Protein AF-A0AAW1JW99-F1 (afdb_monomer)

Sequence (303 aa):
MECQNHAGYNYNSNDNYCFNMKNSCRIGTWNVRTMLDTTKLDQVLNEMDLFKLDLLGLCETRWPGQGDKLNKNGSSILFSGKGEHEDRLNGVAIIISKNARKSLLEWKPISDRILTVRIKSSVRPITIIQCYAPTEVSEEEPKDVFYQELSSTLQKVKKGDIIILMGDLNAKVGSNNEEYENIMGQHGLGQRNSNGERLIELCMEHDLIIGGTQFPHKDIHKVTWTSPDQQTQNQIDHIAISKKWRGCLNDVRNKRSADVGSDHHLLIGKIKLKLSAVKRKAQFRKRKRYNVVTLHNETNAKK

Radius of gyration: 24.82 Å; Cα contacts (8 Å, |Δi|>4): 658; chains: 1; bounding box: 46×53×106 Å

pLDDT: mean 85.81, std 18.8, range [27.95, 98.75]

Nearest PDB structures (foldseek):
  7n8k-assembly2_B  TM=7.955E-01  e=1.110E-14  Homo sapiens
  8uw3-assembly1_A  TM=7.712E-01  e=4.516E-15  Homo sapiens
  7n94-assembly2_B  TM=7.892E-01  e=4.685E-14  Homo sapiens
  2v0r-assembly2_B  TM=7.774E-01  e=1.022E-13  Homo sapiens
  2v0s-assembly1_A  TM=7.749E-01  e=2.228E-13  Homo sapiens

Mean predicted aligned error: 9.76 Å

InterPro domains:
  IPR005135 Endonuclease/exonuclease/phosphatase [PF03372] (28-264)
  IPR027124 SWR1-complex protein 5/Craniofacial development protein 1/2 [PTHR23227] (86-254)
  IPR036691 Endonuclease/exonuclease/phosphatase superfamily [G3DSA:3.60.10.10] (19-271)
  IPR036691 Endonuclease/exonuclease/phosphatase superfamily [SSF56219] (20-272)

Structure (mmCIF, N/CA/C/O backbone):
data_AF-A0AAW1JW99-F1
#
_entry.id   AF-A0AAW1JW99-F1
#
loop_
_atom_site.group_PDB
_atom_site.id
_atom_site.type_symbol
_atom_site.label_atom_id
_atom_site.label_alt_id
_atom_site.label_comp_id
_atom_site.label_asym_id
_atom_site.label_entity_id
_atom_site.label_seq_id
_atom_site.pdbx_PDB_ins_code
_atom_site.Cartn_x
_atom_site.Cartn_y
_atom_site.Cartn_z
_atom_site.occupancy
_atom_site.B_iso_or_equiv
_atom_site.auth_seq_id
_atom_site.auth_comp_id
_atom_site.auth_asym_id
_atom_site.auth_atom_id
_atom_site.pdbx_PDB_model_num
ATOM 1 N N . MET A 1 1 ? -7.963 33.123 -19.272 1.00 33.56 1 MET A N 1
ATOM 2 C CA . MET A 1 1 ? -9.357 32.841 -18.877 1.00 33.56 1 MET A CA 1
ATOM 3 C C . MET A 1 1 ? -9.306 32.131 -17.543 1.00 33.56 1 MET A C 1
ATOM 5 O O . MET A 1 1 ? -8.696 31.075 -17.449 1.00 33.56 1 MET A O 1
ATOM 9 N N . GLU A 1 2 ? -9.795 32.811 -16.514 1.00 29.86 2 GLU A N 1
ATOM 10 C CA . GLU A 1 2 ? -9.712 32.426 -15.107 1.00 29.86 2 GLU A CA 1
ATOM 11 C C . GLU A 1 2 ? -10.516 31.155 -14.818 1.00 29.86 2 GLU A C 1
ATOM 13 O O . GLU A 1 2 ? -11.625 30.983 -15.315 1.00 29.86 2 GLU A O 1
ATOM 18 N N . CYS A 1 3 ? -9.972 30.280 -13.974 1.00 27.95 3 CYS A N 1
ATOM 19 C CA . CYS A 1 3 ? -10.724 29.206 -13.334 1.00 27.95 3 CYS A CA 1
ATOM 20 C C . CYS A 1 3 ? -10.607 29.369 -11.818 1.00 27.95 3 CYS A C 1
ATOM 22 O O . CYS A 1 3 ? -9.788 28.731 -11.162 1.00 27.95 3 CYS A O 1
ATOM 24 N N . GLN A 1 4 ? -11.448 30.241 -11.266 1.00 32.69 4 GLN A N 1
ATOM 25 C CA . GLN A 1 4 ? -11.952 30.071 -9.911 1.00 32.69 4 GLN A CA 1
ATOM 26 C C . GLN A 1 4 ? -13.263 29.293 -10.010 1.00 32.69 4 GLN A C 1
ATOM 28 O O . GLN A 1 4 ? -14.178 29.731 -10.695 1.00 32.69 4 GLN A O 1
ATOM 33 N N . ASN A 1 5 ? -13.337 28.142 -9.342 1.00 31.34 5 ASN A N 1
ATOM 34 C CA . ASN A 1 5 ? -14.577 27.586 -8.796 1.00 31.34 5 ASN A CA 1
ATOM 35 C C . ASN A 1 5 ? -14.226 26.477 -7.794 1.00 31.34 5 ASN A C 1
ATOM 37 O O . ASN A 1 5 ? -14.130 25.295 -8.120 1.00 31.34 5 ASN A O 1
ATOM 41 N N . HIS A 1 6 ? -14.014 26.879 -6.541 1.00 41.09 6 HIS A N 1
ATOM 42 C CA . HIS A 1 6 ? -14.123 25.988 -5.391 1.00 41.09 6 HIS A CA 1
ATOM 43 C C . HIS A 1 6 ? -15.607 25.804 -5.060 1.00 41.09 6 HIS A C 1
ATOM 45 O O . HIS A 1 6 ? -16.204 26.622 -4.364 1.00 41.09 6 HIS A O 1
ATOM 51 N N . ALA A 1 7 ? -16.206 24.717 -5.543 1.00 33.72 7 ALA A N 1
ATOM 52 C CA . ALA A 1 7 ? -17.503 24.271 -5.050 1.00 33.72 7 ALA A CA 1
ATOM 53 C C . ALA A 1 7 ? -17.299 23.509 -3.731 1.00 33.72 7 ALA A C 1
ATOM 55 O O . ALA A 1 7 ? -17.001 22.314 -3.708 1.00 33.72 7 ALA A O 1
ATOM 56 N N . GLY A 1 8 ? -17.430 24.228 -2.615 1.00 31.06 8 GLY A N 1
ATOM 57 C CA . GLY A 1 8 ? -17.576 23.631 -1.293 1.00 31.06 8 GLY A CA 1
ATOM 58 C C . GLY A 1 8 ? -18.903 22.880 -1.209 1.00 31.06 8 GLY A C 1
ATOM 59 O O . GLY A 1 8 ? -19.966 23.490 -1.126 1.00 31.06 8 GLY A O 1
ATOM 60 N N . TYR A 1 9 ? -18.852 21.550 -1.225 1.00 31.45 9 TYR A N 1
ATOM 61 C CA . TYR A 1 9 ? -20.023 20.724 -0.952 1.00 31.45 9 TYR A CA 1
ATOM 62 C C . TYR A 1 9 ? -20.264 20.647 0.562 1.00 31.45 9 TYR A C 1
ATOM 64 O O . TYR A 1 9 ? -19.492 20.033 1.299 1.00 31.45 9 TYR A O 1
ATOM 72 N N . ASN A 1 10 ? -21.354 21.268 1.019 1.00 29.28 10 ASN A N 1
ATOM 73 C CA . ASN A 1 10 ? -21.904 21.091 2.363 1.00 29.28 10 ASN A CA 1
ATOM 74 C C . ASN A 1 10 ? -22.513 19.685 2.488 1.00 29.28 10 ASN A C 1
ATOM 76 O O . ASN A 1 10 ? -23.505 19.375 1.830 1.00 29.28 10 ASN A O 1
ATOM 80 N N . TYR A 1 11 ? -21.938 18.839 3.345 1.00 40.50 11 TYR A N 1
ATOM 81 C CA . TYR A 1 11 ? -22.467 17.505 3.629 1.00 40.50 11 TYR A CA 1
ATOM 82 C C . TYR A 1 11 ? -23.320 17.517 4.900 1.00 40.50 11 TYR A C 1
ATOM 84 O O . TYR A 1 11 ? -22.821 17.772 5.996 1.00 40.50 11 TYR A O 1
ATOM 92 N N . ASN A 1 12 ? -24.603 17.182 4.741 1.00 31.50 12 ASN A N 1
ATOM 93 C CA . ASN A 1 12 ? -25.516 16.867 5.838 1.00 31.50 12 ASN A CA 1
ATOM 94 C C . ASN A 1 12 ? -24.955 15.709 6.680 1.00 31.50 12 ASN A C 1
ATOM 96 O O . ASN A 1 12 ? -24.819 14.578 6.216 1.00 31.50 12 ASN A O 1
ATOM 100 N N . SER A 1 13 ? -24.636 16.007 7.935 1.00 39.97 13 SER A N 1
ATOM 101 C CA . SER A 1 13 ? -23.911 15.169 8.892 1.00 39.97 13 SER A CA 1
ATOM 102 C C . SER A 1 13 ? -24.815 14.301 9.779 1.00 39.97 13 SER A C 1
ATOM 104 O O . SER A 1 13 ? -24.498 14.089 10.947 1.00 39.97 13 SER A O 1
ATOM 106 N N . ASN A 1 14 ? -25.917 13.763 9.246 1.00 33.84 14 ASN A N 1
ATOM 107 C CA . ASN A 1 14 ? -26.902 13.016 10.048 1.00 33.84 14 ASN A CA 1
ATOM 108 C C . ASN A 1 14 ? -26.902 11.484 9.889 1.00 33.84 14 ASN A C 1
ATOM 110 O O . ASN A 1 14 ? -27.824 10.831 10.359 1.00 33.84 14 ASN A O 1
ATOM 114 N N . ASP A 1 15 ? -25.826 10.891 9.363 1.00 37.22 15 ASP A N 1
ATOM 115 C CA . ASP A 1 15 ? -25.604 9.438 9.416 1.00 37.22 15 ASP A CA 1
ATOM 116 C C . ASP A 1 15 ? -24.322 9.112 10.199 1.00 37.22 15 ASP A C 1
ATOM 118 O O . ASP A 1 15 ? -23.207 9.330 9.722 1.00 37.22 15 ASP A O 1
ATOM 122 N N . ASN A 1 16 ? -24.472 8.534 11.395 1.00 36.44 16 ASN A N 1
ATOM 123 C CA . ASN A 1 16 ? -23.395 8.145 12.321 1.00 36.44 16 ASN A CA 1
ATOM 124 C C . ASN A 1 16 ? -22.562 6.926 11.851 1.00 36.44 16 ASN A C 1
ATOM 126 O O . ASN A 1 16 ? -22.260 6.027 12.639 1.00 36.44 16 ASN A O 1
ATOM 130 N N . TYR A 1 17 ? -22.158 6.866 10.579 1.00 43.66 17 TYR A N 1
ATOM 131 C CA . TYR A 1 17 ? -21.167 5.886 10.137 1.00 43.66 17 TYR A CA 1
ATOM 132 C C . TYR A 1 17 ? -19.756 6.439 10.340 1.00 43.66 17 TYR A C 1
ATOM 134 O O . TYR A 1 17 ? -19.306 7.348 9.644 1.00 43.66 17 TYR A O 1
ATOM 142 N N . CYS A 1 18 ? -19.051 5.866 11.309 1.00 49.22 18 CYS A N 1
ATOM 143 C CA . CYS A 1 18 ? -17.633 6.101 11.527 1.00 49.22 18 CYS A CA 1
ATOM 144 C C . CYS A 1 18 ? -16.857 4.908 10.973 1.00 49.22 18 CYS A C 1
ATOM 146 O O . CYS A 1 18 ? -17.314 3.777 11.142 1.00 49.22 18 CYS A O 1
ATOM 148 N N . PHE A 1 19 ? -15.687 5.135 10.371 1.00 55.28 19 PHE A N 1
ATOM 149 C CA . PHE A 1 19 ? -14.745 4.072 10.038 1.00 55.28 19 PHE A CA 1
ATOM 150 C C . PHE A 1 19 ? -14.391 3.312 11.314 1.00 55.28 19 PHE A C 1
ATOM 152 O O . PHE A 1 19 ? -13.604 3.751 12.163 1.00 55.28 19 PHE A O 1
ATOM 159 N N . ASN A 1 20 ? -15.104 2.212 11.516 1.00 58.00 20 ASN A N 1
ATOM 160 C CA . ASN A 1 20 ? -15.236 1.643 12.833 1.00 58.00 20 ASN A CA 1
ATOM 161 C C . ASN A 1 20 ? -14.222 0.532 12.978 1.00 58.00 20 ASN A C 1
ATOM 163 O O . ASN A 1 20 ? -14.555 -0.625 12.770 1.00 58.00 20 ASN A O 1
ATOM 167 N N . MET A 1 21 ? -13.020 0.873 13.424 1.00 57.16 21 MET A N 1
ATOM 168 C CA . MET A 1 21 ? -12.029 -0.131 13.789 1.00 57.16 21 MET A CA 1
ATOM 169 C C . MET A 1 21 ? -12.445 -0.976 15.025 1.00 57.16 21 MET A C 1
ATOM 171 O O . MET A 1 21 ? -11.718 -1.902 15.381 1.00 57.16 21 MET A O 1
ATOM 175 N N . LYS A 1 22 ? -13.566 -0.700 15.726 1.00 54.25 22 LYS A N 1
ATOM 176 C CA . LYS A 1 22 ? -14.121 -1.649 16.723 1.00 54.25 22 LYS A CA 1
ATOM 177 C C . LYS A 1 22 ? -14.642 -2.914 16.028 1.00 54.25 22 LYS A C 1
ATOM 179 O O . LYS A 1 22 ? -14.469 -4.014 16.555 1.00 54.25 22 LYS A O 1
ATOM 184 N N . ASN A 1 23 ? -15.205 -2.754 14.830 1.00 60.50 23 ASN A N 1
ATOM 185 C CA . ASN A 1 23 ? -15.434 -3.837 13.880 1.00 60.50 23 ASN A CA 1
ATOM 186 C C . ASN A 1 23 ? -14.160 -3.983 13.020 1.00 60.50 23 ASN A C 1
ATOM 188 O O . ASN A 1 23 ? -13.376 -3.051 12.898 1.00 60.50 23 ASN A O 1
ATOM 192 N N . SER A 1 24 ? -13.840 -5.174 12.516 1.00 70.81 24 SER A N 1
ATOM 193 C CA . SER A 1 24 ? -12.594 -5.338 11.748 1.00 70.81 24 SER A CA 1
ATOM 194 C C . SER A 1 24 ? -12.662 -4.502 10.469 1.00 70.81 24 SER A C 1
ATOM 196 O O . SER A 1 24 ? -13.510 -4.779 9.631 1.00 70.81 24 SER A O 1
ATOM 198 N N . CYS A 1 25 ? -11.745 -3.554 10.305 1.00 86.69 25 CYS A N 1
ATOM 199 C CA . CYS A 1 25 ? -11.499 -2.869 9.046 1.00 86.69 25 CYS A CA 1
ATOM 200 C C . CYS A 1 25 ? -10.616 -3.744 8.147 1.00 86.69 25 CYS A C 1
ATOM 202 O O . CYS A 1 25 ? -9.708 -4.431 8.639 1.00 86.69 25 CYS A O 1
ATOM 204 N N . ARG A 1 26 ? -10.877 -3.727 6.839 1.00 94.19 26 ARG A N 1
ATOM 205 C CA . ARG A 1 26 ? -10.007 -4.354 5.842 1.00 94.19 26 ARG A CA 1
ATOM 206 C C . ARG A 1 26 ? -9.554 -3.323 4.827 1.00 94.19 26 ARG A C 1
ATOM 208 O O . ARG A 1 26 ? -10.374 -2.684 4.178 1.00 94.19 26 ARG A O 1
ATOM 215 N N . ILE A 1 27 ? -8.245 -3.214 4.679 1.00 96.31 27 ILE A N 1
ATOM 216 C CA . ILE A 1 27 ? -7.614 -2.420 3.631 1.00 96.31 27 ILE A CA 1
ATOM 217 C C . ILE A 1 27 ? -6.826 -3.346 2.719 1.00 96.31 27 ILE A C 1
ATOM 219 O O . ILE A 1 27 ? -6.338 -4.382 3.177 1.00 96.31 27 ILE A O 1
ATOM 223 N N . GLY A 1 28 ? -6.695 -2.987 1.452 1.00 97.50 28 GLY A N 1
ATOM 224 C CA . GLY A 1 28 ? -5.837 -3.715 0.531 1.00 97.50 28 GLY A CA 1
ATOM 225 C C . GLY A 1 28 ? -5.002 -2.800 -0.344 1.00 97.50 28 GLY A C 1
ATOM 226 O O . GLY A 1 28 ? -5.326 -1.624 -0.493 1.00 97.50 28 GLY A O 1
ATOM 227 N N . THR A 1 29 ? -3.953 -3.364 -0.930 1.00 98.44 29 THR A N 1
ATOM 228 C CA . THR A 1 29 ? -3.199 -2.769 -2.036 1.00 98.44 29 THR A CA 1
ATOM 229 C C . THR A 1 29 ? -3.053 -3.798 -3.151 1.00 98.44 29 THR A C 1
ATOM 231 O O . THR A 1 29 ? -2.913 -4.993 -2.870 1.00 98.44 29 THR A O 1
ATOM 234 N N . TRP A 1 30 ? -3.119 -3.346 -4.401 1.00 97.88 30 TRP A N 1
ATOM 235 C CA . TRP A 1 30 ? -2.994 -4.206 -5.571 1.00 97.88 30 TRP A CA 1
ATOM 236 C C . TRP A 1 30 ? -2.378 -3.458 -6.755 1.00 97.88 30 TRP A C 1
ATOM 238 O O . TRP A 1 30 ? -2.959 -2.495 -7.257 1.00 97.88 30 TRP A O 1
ATOM 248 N N . ASN A 1 31 ? -1.221 -3.904 -7.242 1.00 96.81 31 ASN A N 1
ATOM 249 C CA . ASN A 1 31 ? -0.753 -3.492 -8.561 1.00 96.81 31 ASN A CA 1
ATOM 250 C C . ASN A 1 31 ? -1.586 -4.206 -9.639 1.00 96.81 31 ASN A C 1
ATOM 252 O O . ASN A 1 31 ? -1.676 -5.433 -9.683 1.00 96.81 31 ASN A O 1
ATOM 256 N N . VAL A 1 32 ? -2.252 -3.423 -10.484 1.00 94.06 32 VAL A N 1
ATOM 257 C CA . VAL A 1 32 ? -3.193 -3.923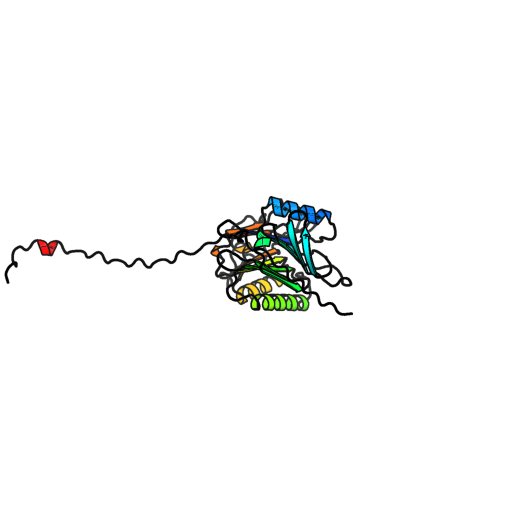 -11.494 1.00 94.06 32 VAL A CA 1
ATOM 258 C C . VAL A 1 32 ? -2.621 -3.858 -12.907 1.00 94.06 32 VAL A C 1
ATOM 260 O O . VAL A 1 32 ? -3.322 -4.233 -13.846 1.00 94.06 32 VAL A O 1
ATOM 263 N N . ARG A 1 33 ? -1.366 -3.427 -13.085 1.00 92.12 33 ARG A N 1
ATOM 264 C CA . ARG A 1 33 ? -0.658 -3.197 -14.361 1.00 92.12 33 ARG A CA 1
ATOM 265 C C . ARG A 1 33 ? -1.260 -2.129 -15.273 1.00 92.12 33 ARG A C 1
ATOM 267 O O . ARG A 1 33 ? -0.529 -1.405 -15.933 1.00 92.12 33 ARG A O 1
ATOM 274 N N . THR A 1 34 ? -2.581 -2.061 -15.405 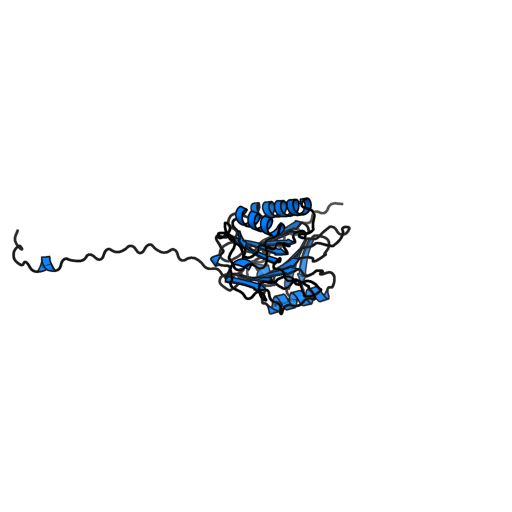1.00 89.12 34 THR A N 1
ATOM 275 C CA . THR A 1 34 ? -3.296 -1.032 -16.165 1.00 89.12 34 THR A CA 1
ATOM 276 C C . THR A 1 34 ? -4.778 -1.027 -15.801 1.00 89.12 34 THR A C 1
ATOM 278 O O . THR A 1 34 ? -5.369 -2.084 -15.582 1.00 89.12 34 THR A O 1
ATOM 281 N N . MET A 1 35 ? -5.387 0.160 -15.780 1.00 88.50 35 MET A N 1
ATOM 282 C CA . MET A 1 35 ? -6.833 0.363 -15.614 1.00 88.50 35 MET A CA 1
ATOM 283 C C . MET A 1 35 ? -7.466 1.066 -16.825 1.00 88.50 35 MET A C 1
ATOM 285 O O . MET A 1 35 ? -8.513 1.705 -16.704 1.00 88.50 35 MET A O 1
ATOM 289 N N . LEU A 1 36 ? -6.815 1.015 -17.992 1.00 84.56 36 LEU A N 1
ATOM 290 C CA . LEU A 1 36 ? -7.336 1.643 -19.213 1.00 84.56 36 LEU A CA 1
ATOM 291 C C . LEU A 1 36 ? -8.567 0.915 -19.764 1.00 84.56 36 LEU A C 1
ATOM 293 O O . LEU A 1 36 ? -9.430 1.542 -20.373 1.00 84.56 36 LEU A O 1
ATOM 297 N N . 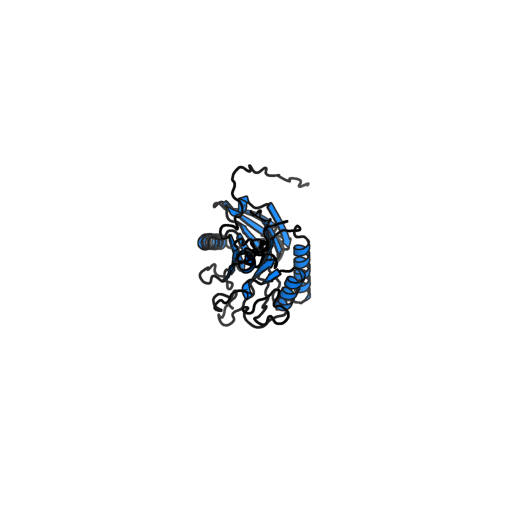ASP A 1 37 ? -8.663 -0.388 -19.510 1.00 84.06 37 ASP A N 1
ATOM 298 C CA . ASP A 1 37 ? -9.853 -1.179 -19.788 1.00 84.06 37 ASP A CA 1
ATOM 299 C C . ASP A 1 37 ? -10.902 -0.964 -18.685 1.00 84.06 37 ASP A C 1
ATOM 301 O O . ASP A 1 37 ? -10.676 -1.259 -17.509 1.00 84.06 37 ASP A O 1
ATOM 305 N N . THR A 1 38 ? -12.074 -0.455 -19.065 1.00 78.19 38 THR A N 1
ATOM 306 C CA . THR A 1 38 ? -13.183 -0.207 -18.137 1.00 78.19 38 THR A CA 1
ATOM 307 C C . THR A 1 38 ? -13.726 -1.485 -17.504 1.00 78.19 38 THR A C 1
ATOM 309 O O . THR A 1 38 ? -14.173 -1.441 -16.362 1.00 78.19 38 THR A O 1
ATOM 312 N N . THR A 1 39 ? -13.652 -2.629 -18.193 1.00 85.88 39 THR A N 1
ATOM 313 C CA . THR A 1 39 ? -14.115 -3.919 -17.650 1.00 85.88 39 THR A CA 1
ATOM 314 C C . THR A 1 39 ? -13.277 -4.368 -16.456 1.00 85.88 39 THR A C 1
ATOM 316 O O . THR A 1 39 ? -13.791 -4.952 -15.501 1.00 85.88 39 THR A O 1
ATOM 319 N N . LYS A 1 40 ? -11.988 -4.013 -16.456 1.00 90.31 40 LYS A N 1
ATOM 320 C CA . LYS A 1 40 ? -11.069 -4.321 -15.363 1.00 90.31 40 LYS A CA 1
ATOM 321 C C . LYS A 1 40 ? -11.419 -3.562 -14.089 1.00 90.31 40 LYS A C 1
ATOM 323 O O . LYS A 1 40 ? -11.269 -4.100 -12.994 1.00 90.31 40 LYS A O 1
ATOM 328 N N . LEU A 1 41 ? -11.949 -2.343 -14.211 1.00 91.25 41 LEU A N 1
ATOM 329 C CA . LEU A 1 41 ? -12.457 -1.611 -13.054 1.00 91.25 41 LEU A CA 1
ATOM 330 C C . LEU A 1 41 ? -13.617 -2.355 -12.385 1.00 91.25 41 LEU A C 1
ATOM 332 O O . LEU A 1 41 ? -13.626 -2.472 -11.161 1.00 91.25 41 LEU A O 1
ATOM 336 N N . ASP A 1 42 ? -14.549 -2.900 -13.165 1.00 90.69 42 ASP A N 1
ATOM 337 C CA . ASP A 1 42 ? -15.662 -3.685 -12.625 1.00 90.69 42 ASP A CA 1
ATOM 338 C C . ASP A 1 42 ? -15.170 -4.968 -11.935 1.00 90.69 42 ASP A C 1
ATOM 340 O O . ASP A 1 42 ? -15.650 -5.301 -10.851 1.00 90.69 42 ASP A O 1
ATOM 344 N N . GLN A 1 43 ? -14.158 -5.648 -12.489 1.00 93.44 43 GLN A N 1
ATOM 345 C CA . GLN A 1 43 ? -13.518 -6.799 -11.834 1.00 93.44 43 GLN A CA 1
ATOM 346 C C . GLN A 1 43 ? -12.890 -6.412 -10.487 1.00 93.44 43 GLN A C 1
ATOM 348 O O . GLN A 1 43 ? -13.171 -7.046 -9.472 1.00 93.44 43 GLN A O 1
ATOM 353 N N . VAL A 1 44 ? -12.104 -5.330 -10.448 1.00 94.75 44 VAL A N 1
ATOM 354 C CA . VAL A 1 44 ? -11.482 -4.822 -9.213 1.00 94.75 44 VAL A CA 1
ATOM 355 C C . VAL A 1 44 ? -12.537 -4.488 -8.154 1.00 94.75 44 VAL A C 1
ATOM 357 O O . VAL A 1 44 ? -12.354 -4.791 -6.975 1.00 94.75 44 VAL A O 1
ATOM 360 N N . LEU A 1 45 ? -13.650 -3.875 -8.556 1.00 93.50 45 LEU A N 1
ATOM 361 C CA . LEU A 1 45 ? -14.747 -3.537 -7.649 1.00 93.50 45 LEU A CA 1
ATOM 362 C C . LEU A 1 45 ? -15.461 -4.782 -7.115 1.00 93.50 45 LEU A C 1
ATOM 364 O O . LEU A 1 45 ? -15.741 -4.850 -5.919 1.00 93.50 45 LEU A O 1
ATOM 368 N N . ASN A 1 46 ? -15.696 -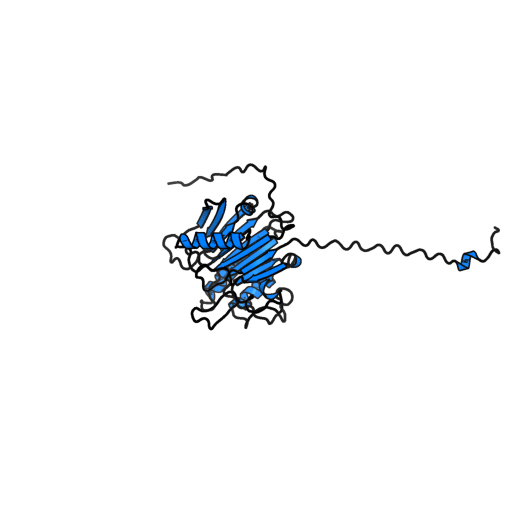5.783 -7.965 1.00 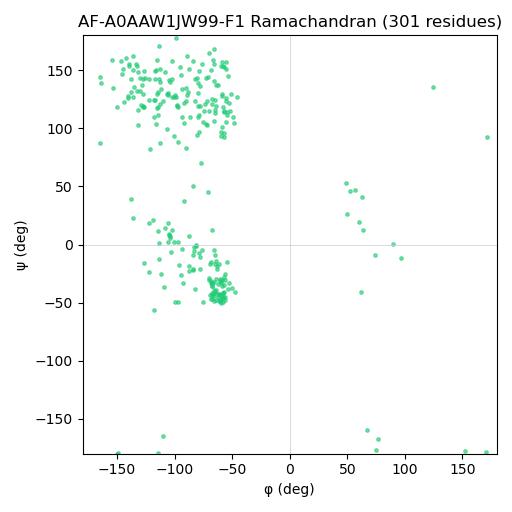93.56 46 ASN A N 1
ATOM 369 C CA . ASN A 1 46 ? -16.272 -7.059 -7.543 1.00 93.56 46 ASN A CA 1
ATOM 370 C C . ASN A 1 46 ? -15.372 -7.768 -6.520 1.00 93.56 46 ASN A C 1
ATOM 372 O O . ASN A 1 46 ? -15.863 -8.269 -5.509 1.00 93.56 46 ASN A O 1
ATOM 376 N N . GLU A 1 47 ? -14.055 -7.763 -6.737 1.00 95.44 47 GLU A N 1
ATOM 377 C CA . GLU A 1 47 ? -13.083 -8.321 -5.790 1.00 95.44 47 GLU A CA 1
ATOM 378 C C . GLU A 1 47 ? -13.062 -7.539 -4.468 1.00 95.44 47 GLU A C 1
ATOM 380 O O . GLU A 1 47 ? -13.047 -8.122 -3.378 1.00 95.44 47 GLU A O 1
ATOM 385 N N . MET A 1 48 ? -13.131 -6.206 -4.539 1.00 94.00 48 MET A N 1
ATOM 386 C CA . MET A 1 48 ? -13.232 -5.341 -3.363 1.00 94.00 48 MET A CA 1
ATOM 387 C C . MET A 1 48 ? -14.449 -5.711 -2.497 1.00 94.00 48 MET A C 1
ATOM 389 O O . MET A 1 48 ? -14.316 -5.851 -1.274 1.00 94.00 48 MET A O 1
ATOM 393 N N . ASP A 1 49 ? -15.605 -5.930 -3.125 1.00 92.88 49 ASP A N 1
ATOM 394 C CA . ASP A 1 49 ? -16.841 -6.335 -2.453 1.00 92.88 49 ASP A CA 1
ATOM 395 C C . ASP A 1 49 ? -16.754 -7.773 -1.908 1.00 92.88 49 ASP A C 1
ATOM 397 O O . ASP A 1 49 ? -17.100 -8.017 -0.744 1.00 92.88 49 ASP A O 1
ATOM 401 N N . LEU A 1 50 ? -16.209 -8.718 -2.686 1.00 94.94 50 LEU A N 1
ATOM 402 C CA . LEU A 1 50 ? -16.018 -10.120 -2.288 1.00 94.94 50 LEU A CA 1
ATOM 403 C C . LEU A 1 50 ? -15.150 -10.240 -1.027 1.00 94.94 50 LEU A C 1
ATOM 405 O O . LEU A 1 50 ? -15.489 -10.956 -0.074 1.00 94.94 50 LEU A O 1
ATOM 409 N N . PHE A 1 51 ? -14.044 -9.495 -0.981 1.00 94.62 51 PHE A N 1
ATOM 410 C CA . PHE A 1 51 ? -13.147 -9.470 0.173 1.00 94.62 51 PHE A CA 1
ATOM 411 C C . PHE A 1 51 ? -13.591 -8.519 1.287 1.00 94.62 51 PHE A C 1
ATOM 413 O O . PHE A 1 51 ? -12.983 -8.535 2.371 1.00 94.62 51 PHE A O 1
ATOM 420 N N . LYS A 1 52 ? -14.693 -7.785 1.083 1.00 93.69 52 LYS A N 1
ATOM 421 C CA . LYS A 1 52 ? -15.278 -6.831 2.034 1.00 93.69 52 LYS A CA 1
ATOM 422 C C . LYS A 1 52 ? -14.261 -5.769 2.446 1.00 93.69 52 LYS A C 1
ATOM 424 O O . LYS A 1 52 ? -14.036 -5.556 3.639 1.00 93.69 52 LYS A O 1
ATOM 429 N N . LEU A 1 53 ? -13.571 -5.202 1.462 1.00 94.12 53 LEU A N 1
ATOM 430 C CA . LEU A 1 53 ? -12.591 -4.148 1.675 1.00 94.12 53 LEU A CA 1
ATOM 431 C C . LEU A 1 53 ? -13.291 -2.809 1.899 1.00 94.12 53 LEU A C 1
ATOM 433 O O . LEU A 1 53 ? -14.210 -2.433 1.175 1.00 94.12 53 LEU A O 1
ATOM 437 N N . ASP A 1 54 ? -12.816 -2.061 2.887 1.00 93.75 54 ASP A N 1
ATOM 438 C CA . ASP A 1 54 ? -13.264 -0.694 3.116 1.00 93.75 54 ASP A CA 1
ATOM 439 C C . ASP A 1 54 ? -12.530 0.289 2.195 1.00 93.75 54 ASP A C 1
ATOM 441 O O . ASP A 1 54 ? -13.143 1.242 1.704 1.00 93.75 54 ASP A O 1
ATOM 445 N N . LEU A 1 55 ? -11.230 0.047 1.979 1.00 95.81 55 LEU A N 1
ATOM 446 C CA . LEU A 1 55 ? -10.362 0.778 1.057 1.00 95.81 55 LEU A CA 1
ATOM 447 C C . LEU A 1 55 ? -9.455 -0.183 0.287 1.00 95.81 55 LEU A C 1
ATOM 449 O O . LEU A 1 55 ? -8.928 -1.139 0.859 1.00 95.81 55 LEU A O 1
ATOM 453 N N . LEU A 1 56 ? -9.227 0.122 -0.984 1.00 97.88 56 LEU A N 1
ATOM 454 C CA . LEU A 1 56 ? -8.303 -0.590 -1.855 1.00 97.88 56 LEU A CA 1
ATOM 455 C C . LEU A 1 56 ? -7.410 0.415 -2.582 1.00 97.88 56 LEU A C 1
ATOM 457 O O . LEU A 1 56 ? -7.898 1.227 -3.362 1.00 97.88 56 LEU A O 1
ATOM 461 N N . GLY A 1 57 ? -6.113 0.366 -2.314 1.00 98.25 57 GLY A N 1
ATOM 462 C CA . GLY A 1 57 ? -5.110 1.086 -3.081 1.00 98.25 57 GLY A CA 1
ATOM 463 C C . GLY A 1 57 ? -4.721 0.330 -4.345 1.00 98.25 57 GLY A C 1
ATOM 464 O O . GLY A 1 57 ? -4.637 -0.896 -4.333 1.00 98.25 57 GLY A O 1
ATOM 465 N N . LEU A 1 58 ? -4.489 1.061 -5.427 1.00 97.94 58 LEU A N 1
ATOM 466 C CA . LEU A 1 58 ? -4.079 0.532 -6.719 1.00 97.94 58 LEU A CA 1
ATOM 467 C C . LEU A 1 58 ? -2.755 1.158 -7.158 1.00 97.94 58 LEU A C 1
ATOM 469 O O . LEU A 1 58 ? -2.554 2.361 -6.966 1.00 97.94 58 LEU A O 1
ATOM 473 N N . CYS A 1 59 ? -1.903 0.351 -7.787 1.00 97.19 59 CYS A N 1
ATOM 474 C CA . CYS A 1 59 ? -0.691 0.783 -8.494 1.00 97.19 59 CYS A CA 1
ATOM 475 C C . CYS A 1 59 ? -0.810 0.490 -9.994 1.00 97.19 59 CYS A C 1
ATOM 477 O O . CYS A 1 59 ? -1.607 -0.359 -10.398 1.00 97.19 59 CYS A O 1
ATOM 479 N N . GLU A 1 60 ? -0.014 1.190 -10.804 1.00 94.75 60 GLU A N 1
ATOM 480 C CA . GLU A 1 60 ? -0.030 1.118 -12.272 1.00 94.75 60 GLU A CA 1
ATOM 481 C C . GLU A 1 60 ? -1.427 1.318 -12.877 1.00 94.75 60 GLU A C 1
ATOM 483 O O . GLU A 1 60 ? -1.868 0.593 -13.769 1.00 94.75 60 GLU A O 1
ATOM 488 N N . THR A 1 61 ? -2.165 2.323 -12.403 1.00 93.38 61 THR A N 1
ATOM 489 C CA . THR A 1 61 ? -3.493 2.615 -12.967 1.00 93.38 61 THR A CA 1
ATOM 490 C C . THR A 1 61 ? -3.409 3.149 -14.396 1.00 93.38 61 THR A C 1
ATOM 492 O O . THR A 1 61 ? -4.295 2.868 -15.207 1.00 93.38 61 THR A O 1
ATOM 495 N N . ARG A 1 62 ? -2.330 3.872 -14.733 1.00 92.31 62 ARG A N 1
ATOM 496 C CA . ARG A 1 62 ? -2.087 4.492 -16.049 1.00 92.31 62 ARG A CA 1
ATOM 497 C C . ARG A 1 62 ? -3.150 5.510 -16.467 1.00 92.31 62 ARG A C 1
ATOM 499 O O . ARG A 1 62 ? -3.283 5.830 -17.649 1.00 92.31 62 ARG A O 1
ATOM 506 N N . TRP A 1 63 ? -3.918 6.026 -15.509 1.00 90.75 63 TRP A N 1
ATOM 507 C CA . TRP A 1 63 ? -4.873 7.102 -15.757 1.00 90.75 63 TRP A CA 1
ATOM 508 C C . TRP A 1 63 ? -4.162 8.457 -15.817 1.00 90.75 63 TRP A C 1
ATOM 510 O O . TRP A 1 63 ? -3.271 8.699 -15.004 1.00 90.75 63 TRP A O 1
ATOM 520 N N . PRO A 1 64 ? -4.545 9.343 -16.753 1.00 89.88 64 PRO A N 1
ATOM 521 C CA . PRO A 1 64 ? -3.983 10.681 -16.824 1.00 89.88 64 PRO A CA 1
ATOM 522 C C . PRO A 1 64 ? -4.606 11.606 -15.776 1.00 89.88 64 PRO A C 1
ATOM 524 O O . PRO A 1 64 ? -5.788 11.486 -15.441 1.00 89.88 64 PRO A O 1
ATOM 527 N N . GLY A 1 65 ? -3.813 12.570 -15.320 1.00 91.19 65 GLY A N 1
ATOM 528 C CA . GLY A 1 65 ? -4.221 13.616 -14.398 1.00 91.19 65 GLY A CA 1
ATOM 529 C C . GLY A 1 65 ? -4.566 13.102 -13.003 1.00 91.19 65 GLY A C 1
ATOM 530 O O . GLY A 1 65 ? -4.172 12.019 -12.576 1.00 91.19 65 GLY A O 1
ATOM 531 N N . GLN A 1 66 ? -5.326 13.911 -12.280 1.00 94.31 66 GLN A N 1
ATOM 532 C CA . GLN A 1 66 ? -5.748 13.637 -10.912 1.00 94.31 66 GLN A CA 1
ATOM 533 C C . GLN A 1 66 ? -7.223 13.985 -10.749 1.00 94.31 66 GLN A C 1
ATOM 535 O O . GLN A 1 66 ? -7.727 14.900 -11.402 1.00 94.31 66 GLN A O 1
ATOM 540 N N . GLY A 1 67 ? -7.917 13.287 -9.858 1.00 93.56 67 GLY A N 1
ATOM 541 C CA . GLY A 1 67 ? -9.316 13.592 -9.594 1.00 93.56 67 GLY A CA 1
ATOM 542 C C . GLY A 1 67 ? -10.019 12.568 -8.725 1.00 93.56 67 GLY A C 1
ATOM 543 O O . GLY A 1 67 ? -9.441 11.571 -8.284 1.00 93.56 67 GLY A O 1
ATOM 544 N N . ASP A 1 68 ? -11.301 12.825 -8.507 1.00 92.69 68 ASP A N 1
ATOM 545 C CA . ASP A 1 68 ? -12.226 11.906 -7.873 1.00 92.69 68 ASP A CA 1
ATOM 546 C C . ASP A 1 68 ? -13.351 11.506 -8.834 1.00 92.69 68 ASP A C 1
ATOM 548 O O . ASP A 1 68 ? -13.839 12.291 -9.644 1.00 92.69 68 ASP A O 1
ATOM 552 N N . LYS A 1 69 ? -13.755 10.239 -8.766 1.00 90.12 69 LYS A N 1
ATOM 553 C CA . LYS A 1 69 ? -14.887 9.688 -9.514 1.00 90.12 69 LYS A CA 1
ATOM 554 C C . LYS A 1 69 ? -15.810 8.969 -8.549 1.00 90.12 69 LYS A C 1
ATOM 556 O O . LYS A 1 69 ? -15.356 8.211 -7.691 1.00 90.12 69 LYS A O 1
ATOM 561 N N . LEU A 1 70 ? -17.114 9.165 -8.708 1.00 86.88 70 LEU A N 1
ATOM 562 C CA . LEU A 1 70 ? -18.117 8.373 -8.008 1.00 86.88 70 LEU A CA 1
ATOM 563 C C . LEU A 1 70 ? -18.622 7.276 -8.940 1.00 86.88 70 LEU A C 1
ATOM 565 O O . LEU A 1 70 ? -19.058 7.556 -10.055 1.00 86.88 70 LEU A O 1
ATOM 569 N N . ASN A 1 71 ? -18.574 6.030 -8.483 1.00 81.44 71 ASN A N 1
ATOM 570 C CA . ASN A 1 71 ? -19.150 4.921 -9.225 1.00 81.44 71 ASN A CA 1
ATOM 571 C C . ASN A 1 71 ? -20.658 4.784 -8.939 1.00 81.44 71 ASN A C 1
ATOM 573 O O . ASN A 1 71 ? -21.138 5.185 -7.877 1.00 81.44 71 ASN A O 1
ATOM 577 N N . LYS A 1 72 ? -21.398 4.137 -9.847 1.00 74.50 72 LYS A N 1
ATOM 578 C CA . LYS A 1 72 ? -22.843 3.860 -9.749 1.00 74.50 72 LYS A CA 1
ATOM 579 C C . LYS A 1 72 ? -23.231 3.157 -8.441 1.00 74.50 72 LYS A C 1
ATOM 581 O O . LYS A 1 72 ? -24.285 3.442 -7.882 1.00 74.50 72 LYS A O 1
ATOM 586 N N . ASN A 1 73 ? -22.346 2.315 -7.903 1.00 73.56 73 ASN A N 1
ATOM 587 C CA . ASN A 1 73 ? -22.575 1.579 -6.652 1.00 73.56 73 ASN A CA 1
ATOM 588 C C . ASN A 1 73 ? -22.298 2.422 -5.384 1.00 73.56 73 ASN A C 1
ATOM 590 O O . ASN A 1 73 ? -22.498 1.956 -4.261 1.00 73.56 73 ASN A O 1
ATOM 594 N N . GLY A 1 74 ? -21.861 3.677 -5.538 1.00 80.69 74 GLY A N 1
ATOM 595 C CA . GLY A 1 74 ? -21.595 4.621 -4.449 1.00 80.69 74 GLY A CA 1
ATOM 596 C C . GLY A 1 74 ? -20.172 4.584 -3.881 1.00 80.69 74 GLY A C 1
ATOM 597 O O . GLY A 1 74 ? -19.877 5.356 -2.970 1.00 80.69 74 GLY A O 1
ATOM 598 N N . SER A 1 75 ? -19.291 3.723 -4.398 1.00 88.75 75 SER A N 1
ATOM 599 C CA . SER A 1 75 ? -17.854 3.754 -4.090 1.00 88.75 75 SER A CA 1
ATOM 600 C C . SER A 1 75 ? -17.180 4.944 -4.777 1.00 88.75 75 SER A C 1
ATOM 602 O O . SER A 1 75 ? -17.535 5.303 -5.900 1.00 88.75 75 SER A O 1
ATOM 604 N N . SER A 1 76 ? -16.209 5.563 -4.109 1.00 93.88 76 SER A N 1
ATOM 605 C CA . SER A 1 76 ? -15.422 6.673 -4.661 1.00 93.88 76 SER A CA 1
ATOM 606 C C . SER A 1 76 ? -14.040 6.198 -5.076 1.00 93.88 76 SER A C 1
ATOM 608 O O . SER A 1 76 ? -13.415 5.432 -4.352 1.00 93.88 76 SER A O 1
ATOM 610 N N . ILE A 1 77 ? -13.552 6.680 -6.209 1.00 95.69 77 ILE A N 1
ATOM 611 C CA . ILE A 1 77 ? -12.221 6.397 -6.737 1.00 95.69 77 ILE A CA 1
ATOM 612 C C . ILE A 1 77 ? -11.461 7.714 -6.740 1.00 95.69 77 ILE A C 1
ATOM 614 O O . ILE A 1 77 ? -11.867 8.651 -7.419 1.00 95.69 77 ILE A O 1
ATOM 618 N N . LEU A 1 78 ? -10.380 7.782 -5.979 1.00 97.00 78 LEU A N 1
ATOM 619 C CA . LEU A 1 78 ? -9.461 8.916 -5.948 1.00 97.00 78 LEU A CA 1
ATOM 620 C C . LEU A 1 78 ? -8.205 8.496 -6.695 1.00 97.00 78 LEU A C 1
ATOM 622 O O . LEU A 1 78 ? -7.699 7.412 -6.417 1.00 97.00 78 LEU A O 1
ATOM 626 N N . PHE A 1 79 ? -7.709 9.291 -7.634 1.00 96.50 79 PHE A N 1
ATOM 627 C CA . PHE A 1 79 ? -6.558 8.897 -8.446 1.00 96.50 79 PHE A CA 1
ATOM 628 C C . PHE A 1 79 ? -5.580 10.044 -8.678 1.00 96.50 79 PHE A C 1
ATOM 630 O O . PHE A 1 79 ? -5.950 11.219 -8.654 1.00 96.50 79 PHE A O 1
ATOM 637 N N . SER A 1 80 ? -4.326 9.659 -8.892 1.00 95.69 80 SER A N 1
ATOM 638 C CA . SER A 1 80 ? -3.207 10.530 -9.225 1.00 95.69 80 SER A CA 1
ATOM 639 C C . SER A 1 80 ? -2.346 9.837 -10.274 1.00 95.69 80 SER A C 1
ATOM 641 O O . SER A 1 80 ? -1.924 8.697 -10.078 1.00 95.69 80 SER A O 1
ATOM 643 N N . GLY A 1 81 ? -2.099 10.507 -11.388 1.00 91.12 81 GLY A N 1
ATOM 644 C CA . GLY A 1 81 ? -1.269 10.036 -12.486 1.00 91.12 81 GLY A CA 1
ATOM 645 C C . GLY A 1 81 ? -0.581 11.200 -13.192 1.00 91.12 81 GLY A C 1
ATOM 646 O O . GLY A 1 81 ? -0.728 12.357 -12.798 1.00 91.12 81 GLY A O 1
ATOM 647 N N . LYS A 1 82 ? 0.198 10.885 -14.228 1.00 85.06 82 LYS A N 1
ATOM 648 C CA . LYS A 1 82 ? 0.955 11.882 -15.000 1.00 85.06 82 LYS A CA 1
ATOM 649 C C . LYS A 1 82 ? 0.052 12.782 -15.842 1.00 85.06 82 LYS A C 1
ATOM 651 O O . LYS A 1 82 ? -1.117 12.460 -16.065 1.00 85.06 82 LYS A O 1
ATOM 656 N N . GLY A 1 83 ? 0.596 13.898 -16.333 1.00 78.25 83 GLY A N 1
ATOM 657 C CA . GLY A 1 83 ? -0.114 14.795 -17.246 1.00 78.25 83 GLY A CA 1
ATOM 658 C C . GLY A 1 83 ? -0.631 14.080 -18.502 1.00 78.25 83 GLY A C 1
ATOM 659 O O . GLY A 1 83 ? -0.118 13.036 -18.900 1.00 78.25 83 GLY A O 1
ATOM 660 N N . GLU A 1 84 ? -1.655 14.643 -19.152 1.00 66.25 84 GLU A N 1
ATOM 661 C CA . GLU A 1 84 ? -2.336 14.008 -20.299 1.00 66.25 84 GLU A CA 1
ATOM 662 C C . GLU A 1 84 ? -1.404 13.649 -21.470 1.00 66.25 84 GLU A C 1
ATOM 664 O O . GLU A 1 84 ? -1.704 12.710 -22.219 1.00 66.25 84 GLU A O 1
ATOM 669 N N . HIS A 1 85 ? -0.281 14.366 -21.584 1.00 68.31 85 HIS A N 1
ATOM 670 C CA . HIS A 1 85 ? 0.709 14.281 -22.661 1.00 68.31 85 HIS A CA 1
ATOM 671 C C . HIS A 1 85 ? 1.998 13.532 -22.284 1.00 68.31 85 HIS A C 1
ATOM 673 O O . HIS A 1 85 ? 2.944 13.533 -23.066 1.00 68.31 85 HIS A O 1
ATOM 679 N N . GLU A 1 86 ? 2.059 12.910 -21.107 1.00 70.44 86 GLU A N 1
ATOM 680 C CA . GLU A 1 86 ? 3.224 12.139 -20.663 1.00 70.44 86 GLU A CA 1
ATOM 681 C C . GLU A 1 86 ? 3.012 10.624 -20.799 1.00 70.44 86 GLU A C 1
ATOM 683 O O . GLU A 1 86 ? 1.881 10.126 -20.786 1.00 70.44 86 GLU A O 1
ATOM 688 N N . ASP A 1 87 ? 4.119 9.875 -20.860 1.00 69.69 87 ASP A N 1
ATOM 689 C CA . ASP A 1 87 ? 4.103 8.412 -20.893 1.00 69.69 87 ASP A CA 1
ATOM 690 C C . ASP A 1 87 ? 3.395 7.827 -19.664 1.00 69.69 87 ASP A C 1
ATOM 692 O O . ASP A 1 87 ? 3.808 7.995 -18.512 1.00 69.69 87 ASP A O 1
ATOM 696 N N . ARG A 1 88 ? 2.308 7.095 -19.917 1.00 72.81 88 ARG A N 1
ATOM 697 C CA . ARG A 1 88 ? 1.357 6.613 -18.902 1.00 72.81 88 ARG A CA 1
ATOM 698 C C . ARG A 1 88 ? 1.812 5.314 -18.242 1.00 72.81 88 ARG A C 1
ATOM 700 O O . ARG A 1 88 ? 1.058 4.350 -18.202 1.00 72.81 88 ARG A O 1
ATOM 707 N N . LEU A 1 89 ? 3.052 5.256 -17.768 1.00 79.81 89 LEU A N 1
ATOM 708 C CA . LEU A 1 89 ? 3.611 4.040 -17.159 1.00 79.81 89 LEU A CA 1
ATOM 709 C C . LEU A 1 89 ? 3.318 3.925 -15.654 1.00 79.81 89 LEU A C 1
ATOM 711 O O . LEU A 1 89 ? 3.370 2.830 -15.103 1.00 79.81 89 LEU A O 1
ATOM 715 N N . ASN A 1 90 ? 2.968 5.038 -15.006 1.00 89.19 90 ASN A N 1
ATOM 716 C CA . ASN A 1 90 ? 2.736 5.120 -13.562 1.00 89.19 90 ASN A CA 1
ATOM 717 C C . ASN A 1 90 ? 1.244 5.335 -13.245 1.00 89.19 90 ASN A C 1
ATOM 719 O O . ASN A 1 90 ? 0.372 5.143 -14.094 1.00 89.19 90 ASN A O 1
ATOM 723 N N . GLY A 1 91 ? 0.942 5.742 -12.015 1.00 94.25 91 GLY A N 1
ATOM 724 C CA . GLY A 1 91 ? -0.401 6.075 -11.566 1.00 94.25 91 GLY A CA 1
ATOM 725 C C . GLY A 1 91 ? -0.807 5.266 -10.345 1.00 94.25 91 GLY A C 1
ATOM 726 O O . GLY A 1 91 ? -0.634 4.046 -10.293 1.00 94.25 91 GLY A O 1
ATOM 727 N N . VAL A 1 92 ? -1.399 5.958 -9.381 1.00 97.56 92 VAL A N 1
ATOM 728 C CA . VAL A 1 92 ? -1.938 5.380 -8.153 1.00 97.56 92 VAL A CA 1
ATOM 729 C C . VAL A 1 92 ? -3.392 5.786 -7.969 1.00 97.56 92 VAL A C 1
ATOM 731 O O . VAL A 1 92 ? -3.824 6.865 -8.382 1.00 97.56 92 VAL A O 1
ATOM 734 N N . ALA A 1 93 ? -4.172 4.918 -7.337 1.00 97.75 93 ALA A N 1
ATOM 735 C CA . ALA A 1 93 ? -5.536 5.244 -6.945 1.00 97.75 93 ALA A CA 1
ATOM 736 C C . ALA A 1 93 ? -5.891 4.639 -5.591 1.00 97.75 93 ALA A C 1
ATOM 738 O O . ALA A 1 93 ? -5.262 3.693 -5.132 1.00 97.75 93 ALA A O 1
ATOM 739 N N . ILE A 1 94 ? -6.920 5.181 -4.953 1.00 98.25 94 ILE A N 1
ATOM 740 C CA . ILE A 1 94 ? -7.563 4.607 -3.778 1.00 98.25 94 ILE A CA 1
ATOM 741 C C . ILE A 1 94 ? -9.060 4.533 -4.066 1.00 98.25 94 ILE A C 1
ATOM 743 O O . ILE A 1 94 ? -9.724 5.555 -4.254 1.00 98.25 94 ILE A O 1
ATOM 747 N N . ILE A 1 95 ? -9.595 3.316 -4.071 1.00 97.00 95 ILE A N 1
ATOM 748 C CA . ILE A 1 95 ? -11.029 3.053 -4.088 1.00 97.00 95 ILE A CA 1
ATOM 749 C C . ILE A 1 95 ? -11.519 2.978 -2.643 1.00 97.00 95 ILE A C 1
ATOM 751 O O . ILE A 1 95 ? -10.970 2.251 -1.817 1.00 97.00 95 ILE A O 1
ATOM 755 N N . ILE A 1 96 ? -12.565 3.735 -2.334 1.00 95.44 96 ILE A N 1
ATOM 756 C CA . ILE A 1 96 ? -13.187 3.829 -1.017 1.00 95.44 96 ILE A CA 1
ATOM 757 C C . ILE A 1 96 ? -14.617 3.313 -1.132 1.00 95.44 96 ILE A C 1
ATOM 759 O O . ILE A 1 96 ? -15.405 3.830 -1.928 1.00 95.44 96 ILE A O 1
ATOM 763 N N . SER A 1 97 ? -14.967 2.323 -0.310 1.00 93.56 97 SER A N 1
ATOM 764 C CA . SER A 1 97 ? -16.328 1.784 -0.265 1.00 93.56 97 SER A CA 1
ATOM 765 C C . SER A 1 97 ? -17.347 2.875 0.074 1.00 93.56 97 SER A C 1
ATOM 767 O O . SER A 1 97 ? -17.045 3.839 0.788 1.00 93.56 97 SER A O 1
ATOM 769 N N . LYS A 1 98 ? -18.595 2.690 -0.367 1.00 90.81 98 LYS A N 1
ATOM 770 C CA . LYS A 1 98 ? -19.713 3.606 -0.080 1.00 90.81 98 LYS A CA 1
ATOM 771 C C . LYS A 1 98 ? -19.812 4.001 1.397 1.00 90.81 98 LYS A C 1
ATOM 773 O O . LYS A 1 98 ? -20.062 5.160 1.724 1.00 90.81 98 LYS A O 1
ATOM 778 N N . ASN A 1 99 ? -19.603 3.045 2.301 1.00 87.56 99 ASN A N 1
ATOM 779 C CA . ASN A 1 99 ? -19.680 3.299 3.735 1.00 87.56 99 ASN A CA 1
ATOM 780 C C . ASN A 1 99 ? -18.440 4.050 4.239 1.00 87.56 99 ASN A C 1
ATOM 782 O O . ASN A 1 99 ? -18.578 5.088 4.887 1.00 87.56 99 ASN A O 1
ATOM 786 N N . ALA A 1 100 ? -17.231 3.592 3.897 1.00 89.44 100 ALA A N 1
ATOM 787 C CA . ALA A 1 100 ? -15.993 4.258 4.309 1.00 89.44 100 ALA A CA 1
ATOM 788 C C . ALA A 1 100 ? -15.896 5.702 3.786 1.00 89.44 100 ALA A C 1
ATOM 790 O O . ALA A 1 100 ? -15.363 6.574 4.474 1.00 89.44 100 ALA A O 1
ATOM 791 N N . ARG A 1 101 ? -16.499 5.990 2.626 1.00 91.12 101 ARG A N 1
ATOM 792 C CA . ARG A 1 101 ? -16.539 7.327 2.021 1.00 91.12 101 ARG A CA 1
ATOM 793 C C . ARG A 1 101 ? -17.213 8.377 2.904 1.00 91.12 101 ARG A C 1
ATOM 795 O O . ARG A 1 101 ? -16.788 9.533 2.875 1.00 91.12 101 ARG A O 1
ATOM 802 N N . LYS A 1 102 ? -18.200 7.993 3.726 1.00 89.94 102 LYS A N 1
ATOM 803 C CA . LYS A 1 102 ? -18.848 8.892 4.706 1.00 89.94 102 LYS A CA 1
ATOM 804 C C . LYS A 1 102 ? -17.872 9.400 5.775 1.00 89.94 102 LYS A C 1
ATOM 806 O O . LYS A 1 102 ? -18.127 10.406 6.424 1.00 89.94 102 LYS A O 1
ATOM 811 N N . SER A 1 103 ? -16.757 8.696 5.967 1.00 91.94 103 SER A N 1
ATOM 812 C CA . SER A 1 103 ? -15.697 9.049 6.912 1.00 91.94 103 SER A CA 1
ATOM 813 C C . SER A 1 103 ? -14.486 9.721 6.252 1.00 91.94 103 SER A C 1
ATOM 815 O O . SER A 1 103 ? -13.528 10.027 6.957 1.00 91.94 103 SER A O 1
ATOM 817 N N . LEU A 1 104 ? -14.489 9.963 4.937 1.00 94.06 104 LEU A N 1
ATOM 818 C CA . LEU A 1 104 ? -13.398 10.670 4.260 1.00 94.06 104 LEU A CA 1
ATOM 819 C C . LEU A 1 104 ? -13.303 12.120 4.759 1.00 94.06 104 LEU A C 1
ATOM 821 O O . LEU A 1 104 ? -14.284 12.856 4.701 1.00 94.06 104 LEU A O 1
ATOM 825 N N . LEU A 1 105 ? -12.126 12.515 5.249 1.00 95.31 105 LEU A N 1
ATOM 826 C CA . LEU A 1 105 ? -11.842 13.871 5.728 1.00 95.31 105 LEU A CA 1
ATOM 827 C C . LEU A 1 105 ? -11.102 14.702 4.683 1.00 95.31 105 LEU A C 1
ATOM 829 O O . LEU A 1 105 ? -11.474 15.841 4.432 1.00 95.31 105 LEU A O 1
ATOM 833 N N . GLU A 1 106 ? -10.034 14.148 4.110 1.00 96.56 106 GLU A N 1
ATOM 834 C CA . GLU A 1 106 ? -9.235 14.816 3.083 1.00 96.56 106 GLU A CA 1
ATOM 835 C C . GLU A 1 106 ? -8.540 13.780 2.199 1.00 96.56 106 GLU A C 1
ATOM 837 O O . GLU A 1 106 ? -8.351 12.632 2.607 1.00 96.56 106 GLU A O 1
ATOM 842 N N . TRP A 1 107 ? -8.141 14.190 1.001 1.00 97.69 107 TRP A N 1
ATOM 843 C CA . TRP A 1 107 ? -7.242 13.428 0.145 1.00 97.69 107 TRP A CA 1
ATOM 844 C C . TRP A 1 107 ? -6.332 14.389 -0.615 1.00 97.69 107 TRP A C 1
ATOM 846 O O . TRP A 1 107 ? -6.712 15.542 -0.833 1.00 97.69 107 TRP A O 1
ATOM 856 N N . LYS A 1 108 ? -5.119 13.946 -0.957 1.00 97.50 108 LYS A N 1
ATOM 857 C CA . LYS A 1 108 ? -4.149 14.756 -1.703 1.00 97.50 108 LYS A CA 1
ATOM 858 C C . LYS A 1 108 ? -3.345 13.889 -2.674 1.00 97.50 108 LYS A C 1
ATOM 860 O O . LYS A 1 108 ? -2.682 12.958 -2.197 1.00 97.50 108 LYS A O 1
ATOM 865 N N . PRO A 1 109 ? -3.368 14.194 -3.982 1.00 97.06 109 PRO A N 1
ATOM 866 C CA . PRO A 1 109 ? -2.393 13.668 -4.928 1.00 97.06 109 PRO A CA 1
ATOM 867 C C . PRO A 1 109 ? -1.046 14.353 -4.655 1.00 97.06 109 PRO A C 1
ATOM 869 O O . PRO A 1 109 ? -0.986 15.580 -4.592 1.00 97.06 109 PRO A O 1
ATOM 872 N N . ILE A 1 110 ? 0.003 13.573 -4.397 1.00 97.12 110 ILE A N 1
ATOM 873 C CA . ILE A 1 110 ? 1.351 14.105 -4.134 1.00 97.12 110 ILE A CA 1
ATOM 874 C C . ILE A 1 110 ? 2.173 14.050 -5.420 1.00 97.12 110 ILE A C 1
ATOM 876 O O . ILE A 1 110 ? 2.724 15.060 -5.839 1.00 97.12 110 ILE A O 1
ATOM 880 N N . SER A 1 111 ? 2.163 12.887 -6.069 1.00 95.88 111 SER A N 1
ATOM 881 C CA . SER A 1 111 ? 2.771 12.634 -7.374 1.00 95.88 111 SER A CA 1
ATOM 882 C C . SER A 1 111 ? 1.987 11.544 -8.109 1.00 95.88 111 SER A C 1
ATOM 884 O O . SER A 1 111 ? 1.011 10.992 -7.588 1.00 95.88 111 SER A O 1
ATOM 886 N N . ASP A 1 112 ? 2.406 11.187 -9.320 1.00 95.06 112 ASP A N 1
ATOM 887 C CA . ASP A 1 112 ? 1.888 10.029 -10.062 1.00 95.06 112 ASP A CA 1
ATOM 888 C C . ASP A 1 112 ? 2.198 8.681 -9.377 1.00 95.06 112 ASP A C 1
ATOM 890 O O . ASP A 1 112 ? 1.684 7.635 -9.782 1.00 95.06 112 ASP A O 1
ATOM 894 N N . ARG A 1 113 ? 3.028 8.707 -8.329 1.00 96.94 113 ARG A N 1
ATOM 895 C CA . ARG A 1 113 ? 3.435 7.554 -7.526 1.00 96.94 113 ARG A CA 1
ATOM 896 C C . ARG A 1 113 ? 2.938 7.591 -6.090 1.00 96.94 113 ARG A C 1
ATOM 898 O O . ARG A 1 113 ? 3.054 6.565 -5.431 1.00 96.94 113 ARG A O 1
ATOM 905 N N . ILE A 1 114 ? 2.414 8.709 -5.583 1.00 98.44 114 ILE A N 1
ATOM 906 C CA . ILE A 1 114 ? 2.001 8.846 -4.177 1.00 98.44 114 ILE A CA 1
ATOM 907 C C . ILE A 1 114 ? 0.642 9.549 -4.071 1.00 98.44 114 ILE A C 1
ATOM 909 O O . ILE A 1 114 ? 0.444 10.667 -4.550 1.00 98.44 114 ILE A O 1
ATOM 913 N N . LEU A 1 115 ? -0.294 8.909 -3.367 1.00 98.44 115 LEU A N 1
ATOM 914 C CA . LEU A 1 115 ? -1.631 9.428 -3.081 1.00 98.44 115 LEU A CA 1
ATOM 915 C C . LEU A 1 115 ? -1.958 9.244 -1.600 1.00 98.44 115 LEU A C 1
ATOM 917 O O . LEU A 1 115 ? -1.814 8.155 -1.046 1.00 98.44 115 LEU A O 1
ATOM 921 N N . THR A 1 116 ? -2.447 10.305 -0.960 1.00 98.56 116 THR A N 1
ATOM 922 C CA . THR A 1 116 ? -2.813 10.276 0.461 1.00 98.56 116 THR A CA 1
ATOM 923 C C . THR A 1 116 ? -4.310 10.445 0.664 1.00 98.56 116 THR A C 1
ATOM 925 O O . THR A 1 116 ? -4.963 11.236 -0.017 1.00 98.56 116 THR A O 1
ATOM 928 N N . VAL A 1 117 ? -4.854 9.722 1.638 1.00 97.94 117 VAL A N 1
ATOM 929 C CA . VAL A 1 117 ? -6.246 9.807 2.082 1.00 97.94 117 VAL A CA 1
ATOM 930 C C . VAL A 1 117 ? -6.277 9.825 3.600 1.00 97.94 117 VAL A C 1
ATOM 932 O O . VAL A 1 117 ? -5.633 9.013 4.255 1.00 97.94 117 VAL A O 1
ATOM 935 N N . ARG A 1 118 ? -7.086 10.711 4.174 1.00 97.38 118 ARG A N 1
ATOM 936 C CA . ARG A 1 118 ? -7.334 10.776 5.611 1.00 97.38 118 ARG A CA 1
ATOM 937 C C . ARG A 1 118 ? -8.773 10.399 5.912 1.00 97.38 118 ARG A C 1
ATOM 939 O O . ARG A 1 118 ? -9.705 11.066 5.464 1.00 97.38 118 ARG A O 1
ATOM 946 N N . ILE A 1 119 ? -8.959 9.366 6.723 1.00 94.06 119 ILE A N 1
ATOM 947 C CA . ILE A 1 119 ? -10.267 8.850 7.128 1.00 94.06 119 ILE A CA 1
ATOM 948 C C . ILE A 1 119 ? -10.496 9.113 8.617 1.00 94.06 119 ILE A C 1
ATOM 950 O O . ILE A 1 119 ? -9.645 8.845 9.465 1.00 94.06 119 ILE A O 1
ATOM 954 N N . LYS A 1 120 ? -11.683 9.606 8.964 1.00 92.06 120 LYS A N 1
ATOM 955 C CA . LYS A 1 120 ? -12.169 9.710 10.340 1.00 92.06 120 LYS A CA 1
ATOM 956 C C . LYS A 1 120 ? -12.406 8.313 10.906 1.00 92.06 120 LYS A C 1
ATOM 958 O O . LYS A 1 120 ? -13.256 7.592 10.400 1.00 92.06 120 LYS A O 1
ATOM 963 N N . SER A 1 121 ? -11.727 7.962 11.996 1.00 87.38 121 SER A N 1
ATOM 964 C CA . SER A 1 121 ? -12.035 6.754 12.774 1.00 87.38 121 SER A CA 1
ATOM 965 C C . SER A 1 121 ? -12.561 7.098 14.166 1.00 87.38 121 SER A C 1
ATOM 967 O O . SER A 1 121 ? -12.516 8.249 14.604 1.00 87.38 121 SER A O 1
ATOM 969 N N . SER A 1 122 ? -13.043 6.085 14.889 1.00 80.44 122 SER A N 1
ATOM 970 C CA . SER A 1 122 ? -13.621 6.254 16.226 1.00 80.44 122 SER A CA 1
ATOM 971 C C . SER A 1 122 ? -12.616 6.653 17.308 1.00 80.44 122 SER A C 1
ATOM 973 O O . SER A 1 122 ? -13.036 7.024 18.399 1.00 80.44 122 SER A O 1
ATOM 975 N N . VAL A 1 123 ? -11.310 6.511 17.057 1.00 83.56 123 VAL A N 1
ATOM 976 C CA . VAL A 1 123 ? -10.267 6.791 18.059 1.00 83.56 123 VAL A CA 1
ATOM 977 C C . VAL A 1 123 ? -9.357 7.919 17.607 1.00 83.56 123 VAL A C 1
ATOM 979 O O . VAL A 1 123 ? -9.229 8.915 18.313 1.00 83.56 123 VAL A O 1
ATOM 982 N N . ARG A 1 124 ? -8.734 7.782 16.436 1.00 90.19 124 ARG A N 1
ATOM 983 C CA . ARG A 1 124 ? -7.932 8.835 15.805 1.00 90.19 124 ARG A CA 1
ATOM 984 C C . ARG A 1 124 ? -8.066 8.768 14.291 1.00 90.19 124 ARG A C 1
ATOM 986 O O . ARG A 1 124 ? -8.206 7.660 13.774 1.00 90.19 124 ARG A O 1
ATOM 993 N N . PRO A 1 125 ? -8.022 9.892 13.566 1.00 94.12 125 PRO A N 1
ATOM 994 C CA . PRO A 1 125 ? -7.986 9.844 12.113 1.00 94.12 125 PRO A CA 1
ATOM 995 C C . PRO A 1 125 ? -6.837 8.959 11.619 1.00 94.12 125 PRO A C 1
ATOM 997 O O . PRO A 1 125 ? -5.791 8.866 12.264 1.00 94.12 125 PRO A O 1
ATOM 1000 N N . ILE A 1 126 ? -7.073 8.270 10.513 1.00 95.50 126 ILE A N 1
ATOM 1001 C CA . ILE A 1 126 ? -6.108 7.382 9.876 1.00 95.50 126 ILE A CA 1
ATOM 1002 C C . ILE A 1 126 ? -5.687 8.054 8.581 1.00 95.50 126 ILE A C 1
ATOM 1004 O O . ILE A 1 126 ? -6.547 8.353 7.754 1.00 95.50 126 ILE A O 1
ATOM 1008 N N . THR A 1 127 ? -4.393 8.284 8.413 1.00 98.00 127 THR A N 1
ATOM 1009 C CA . THR A 1 127 ? -3.819 8.706 7.139 1.00 98.00 127 THR A CA 1
ATOM 1010 C C . THR A 1 127 ? -3.250 7.480 6.438 1.00 98.00 127 THR A C 1
ATOM 1012 O O . THR A 1 127 ? -2.386 6.789 6.977 1.00 98.00 127 THR A O 1
ATOM 1015 N N . ILE A 1 128 ? -3.778 7.200 5.254 1.00 98.38 128 ILE A N 1
ATOM 1016 C CA . ILE A 1 128 ? -3.371 6.114 4.372 1.00 98.38 128 ILE A CA 1
ATOM 1017 C C . ILE A 1 128 ? -2.595 6.736 3.218 1.00 98.38 128 ILE A C 1
ATOM 1019 O O . ILE A 1 128 ? -3.076 7.675 2.582 1.00 98.38 128 ILE A O 1
ATOM 1023 N N . ILE A 1 129 ? -1.407 6.209 2.963 1.00 98.75 129 ILE A N 1
ATOM 1024 C CA . ILE A 1 129 ? -0.537 6.606 1.862 1.00 98.75 129 ILE A CA 1
ATOM 1025 C C . ILE A 1 129 ? -0.445 5.405 0.928 1.00 98.75 129 ILE A C 1
ATOM 1027 O O . ILE A 1 129 ? 0.110 4.378 1.315 1.00 98.75 129 ILE A O 1
ATOM 1031 N N . GLN A 1 130 ? -1.028 5.530 -0.264 1.00 98.69 130 GLN A N 1
ATOM 1032 C CA . GLN A 1 130 ? -0.835 4.588 -1.361 1.00 98.69 130 GLN A CA 1
ATOM 1033 C C . GLN A 1 130 ? 0.378 5.029 -2.168 1.00 98.69 130 GLN A C 1
ATOM 1035 O O . GLN A 1 130 ? 0.456 6.200 -2.550 1.00 98.69 130 GLN A O 1
ATOM 1040 N N . CYS A 1 131 ? 1.289 4.105 -2.456 1.00 98.06 131 CYS A N 1
ATOM 1041 C CA . CYS A 1 131 ? 2.488 4.421 -3.217 1.00 98.06 131 CYS A CA 1
ATOM 1042 C C . CYS A 1 131 ? 2.886 3.351 -4.244 1.00 98.06 131 CYS A C 1
ATOM 1044 O O . CYS A 1 131 ? 2.540 2.179 -4.104 1.00 98.06 131 CYS A O 1
ATOM 1046 N N . TYR A 1 132 ? 3.614 3.777 -5.275 1.00 98.00 132 TYR A N 1
ATOM 1047 C CA . TYR A 1 132 ? 4.235 2.912 -6.275 1.00 98.00 132 TYR A CA 1
ATOM 1048 C C . TYR A 1 132 ? 5.700 3.312 -6.486 1.00 98.00 132 TYR A C 1
ATOM 1050 O O . TYR A 1 132 ? 5.982 4.315 -7.147 1.00 98.00 132 TYR A O 1
ATOM 1058 N N . ALA A 1 133 ? 6.637 2.549 -5.926 1.00 97.50 133 ALA A N 1
ATOM 1059 C CA . ALA A 1 133 ? 8.062 2.861 -6.010 1.00 97.50 133 ALA A CA 1
ATOM 1060 C C . ALA A 1 133 ? 8.654 2.524 -7.390 1.00 97.50 133 ALA A 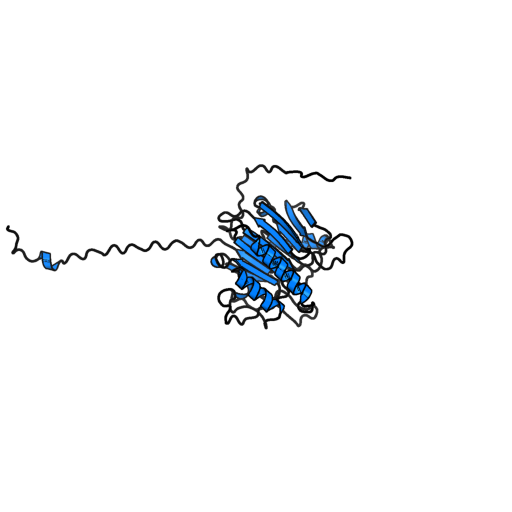C 1
ATOM 1062 O O . ALA A 1 133 ? 8.152 1.630 -8.079 1.00 97.50 133 ALA A O 1
ATOM 1063 N N . PRO A 1 134 ? 9.749 3.187 -7.800 1.00 96.81 134 PRO A N 1
ATOM 1064 C CA . PRO A 1 134 ? 10.566 2.735 -8.921 1.00 96.81 134 PRO A CA 1
ATOM 1065 C C . PRO A 1 134 ? 11.051 1.288 -8.741 1.00 96.81 134 PRO A C 1
ATOM 1067 O O . PRO A 1 134 ? 11.245 0.808 -7.623 1.00 96.81 134 PRO A O 1
ATOM 1070 N N . THR A 1 135 ? 11.262 0.590 -9.854 1.00 95.12 135 THR A N 1
ATOM 1071 C CA . THR A 1 135 ? 11.718 -0.807 -9.842 1.00 95.12 135 THR A CA 1
ATOM 1072 C C . THR A 1 135 ? 13.141 -0.939 -9.302 1.00 95.12 135 THR A C 1
ATOM 1074 O O . THR A 1 135 ? 13.924 0.007 -9.353 1.00 95.12 135 THR A O 1
ATOM 1077 N N . GLU A 1 136 ? 13.518 -2.133 -8.841 1.00 93.94 136 GLU A N 1
ATOM 1078 C CA . GLU A 1 136 ? 14.879 -2.390 -8.339 1.00 93.94 136 GLU A CA 1
ATOM 1079 C C . GLU A 1 136 ? 15.968 -2.111 -9.392 1.00 93.94 136 GLU A C 1
ATOM 1081 O O . GLU A 1 136 ? 17.065 -1.689 -9.041 1.00 93.94 136 GLU A O 1
ATOM 1086 N N . VAL A 1 137 ? 15.659 -2.298 -10.679 1.00 94.62 137 VAL A N 1
ATOM 1087 C CA . VAL A 1 137 ? 16.588 -2.058 -11.800 1.00 94.62 137 VAL A CA 1
ATOM 1088 C C . VAL A 1 137 ? 16.654 -0.594 -12.244 1.00 94.62 137 VAL A C 1
ATOM 1090 O O . VAL A 1 137 ? 17.439 -0.263 -13.127 1.00 94.62 137 VAL A O 1
ATOM 1093 N N . SER A 1 138 ? 15.818 0.278 -11.675 1.00 93.50 138 SER A N 1
ATOM 1094 C CA . SER A 1 138 ? 15.884 1.712 -11.946 1.00 93.50 138 SER A CA 1
ATOM 1095 C C . SER A 1 138 ? 17.187 2.304 -11.407 1.00 93.50 138 SER A C 1
ATOM 1097 O O . SER A 1 138 ? 17.774 1.778 -10.460 1.00 93.50 138 SER A O 1
ATOM 1099 N N . GLU A 1 139 ? 17.612 3.421 -11.993 1.00 96.25 139 GLU A N 1
ATOM 1100 C CA . GLU A 1 139 ? 18.739 4.206 -11.487 1.00 96.25 139 GLU A CA 1
ATOM 1101 C C . GLU A 1 139 ? 18.491 4.670 -10.041 1.00 96.25 139 GLU A C 1
ATOM 1103 O O . GLU A 1 139 ? 17.346 4.754 -9.581 1.00 96.25 139 GLU A O 1
ATOM 1108 N N . GLU A 1 140 ? 19.568 4.970 -9.313 1.00 95.44 140 GLU A N 1
ATOM 1109 C CA . GLU A 1 140 ? 19.481 5.353 -7.899 1.00 95.44 140 GLU A CA 1
ATOM 1110 C C . GLU A 1 140 ? 18.795 6.713 -7.700 1.00 95.44 140 GLU A C 1
ATOM 1112 O O . GLU A 1 140 ? 17.992 6.851 -6.782 1.00 95.44 140 GLU A O 1
ATOM 1117 N N . GLU A 1 141 ? 19.000 7.678 -8.603 1.00 96.94 141 GLU A N 1
ATOM 1118 C CA . GLU A 1 141 ? 18.415 9.022 -8.485 1.00 96.94 141 GLU A CA 1
ATOM 1119 C C . GLU A 1 141 ? 16.867 9.005 -8.448 1.00 96.94 141 GLU A C 1
ATOM 1121 O O . GLU A 1 141 ? 16.293 9.545 -7.499 1.00 96.94 141 GLU A O 1
ATOM 1126 N N . PRO A 1 142 ? 16.144 8.333 -9.370 1.00 95.44 142 PRO A N 1
ATOM 1127 C CA . PRO A 1 142 ? 14.692 8.178 -9.255 1.00 95.44 142 PRO A CA 1
ATOM 1128 C C . PRO A 1 142 ? 14.227 7.513 -7.953 1.00 95.44 142 PRO A C 1
ATOM 1130 O O . PRO A 1 142 ? 13.161 7.862 -7.435 1.00 95.44 142 PRO A O 1
ATOM 1133 N N . LYS A 1 143 ? 14.995 6.550 -7.420 1.00 97.00 143 LYS A N 1
ATOM 1134 C CA . LYS A 1 143 ? 14.683 5.901 -6.136 1.00 97.00 143 LYS A CA 1
ATOM 1135 C C . LYS A 1 143 ? 14.847 6.893 -4.986 1.00 97.00 143 LYS A C 1
ATOM 1137 O O . LYS A 1 143 ? 13.941 7.004 -4.163 1.00 97.00 143 LYS A O 1
ATOM 1142 N N . ASP A 1 144 ? 15.954 7.633 -4.952 1.00 97.06 144 ASP A N 1
ATOM 1143 C CA . ASP A 1 144 ? 16.232 8.657 -3.941 1.00 97.06 144 ASP A CA 1
ATOM 1144 C C . ASP A 1 144 ? 15.139 9.725 -3.914 1.00 97.06 144 ASP A C 1
ATOM 1146 O O . ASP A 1 144 ? 14.575 10.002 -2.854 1.00 97.06 144 ASP A O 1
ATOM 1150 N N . VAL A 1 145 ? 14.776 10.263 -5.082 1.00 97.81 145 VAL A N 1
ATOM 1151 C CA . VAL A 1 145 ? 13.708 11.265 -5.217 1.00 97.81 145 VAL A CA 1
ATOM 1152 C C . VAL A 1 145 ? 12.383 10.727 -4.670 1.00 97.81 145 VAL A C 1
ATOM 1154 O O . VAL A 1 145 ? 11.717 11.405 -3.885 1.00 97.81 145 VAL A O 1
ATOM 1157 N N . PHE A 1 146 ? 12.015 9.491 -5.023 1.00 98.06 146 PHE A N 1
ATOM 1158 C CA . PHE A 1 146 ? 10.789 8.865 -4.527 1.00 98.06 146 PHE A CA 1
ATOM 1159 C C . PHE A 1 146 ? 10.791 8.699 -2.999 1.00 98.06 146 PHE A C 1
ATOM 1161 O O . PHE A 1 146 ? 9.822 9.080 -2.339 1.00 98.06 146 PHE A O 1
ATOM 1168 N N . TYR A 1 147 ? 11.864 8.156 -2.414 1.00 98.38 147 TYR A N 1
ATOM 1169 C CA . TYR A 1 147 ? 11.931 7.933 -0.965 1.00 98.38 147 TYR A CA 1
ATOM 1170 C C . TYR A 1 147 ? 12.008 9.249 -0.173 1.00 98.38 147 TYR A C 1
ATOM 1172 O O . TYR A 1 147 ? 11.410 9.344 0.902 1.00 98.38 147 TYR A O 1
ATOM 1180 N N . GLN A 1 148 ? 12.644 10.293 -0.714 1.00 98.38 148 GLN A N 1
ATOM 1181 C CA . GLN A 1 148 ? 12.634 11.640 -0.130 1.00 98.38 148 GLN A CA 1
ATOM 1182 C C . GLN A 1 148 ? 11.237 12.277 -0.165 1.00 98.38 148 GLN A C 1
ATOM 1184 O O . GLN A 1 148 ? 10.797 12.866 0.831 1.00 98.38 148 GLN A O 1
ATOM 1189 N N . GLU A 1 149 ? 10.506 12.144 -1.276 1.00 98.62 149 GLU A N 1
ATOM 1190 C CA . GLU A 1 149 ? 9.123 12.622 -1.392 1.00 98.62 149 GLU A CA 1
ATOM 1191 C C . GLU A 1 149 ? 8.187 11.861 -0.438 1.00 98.62 149 GLU A C 1
ATOM 1193 O O . GLU A 1 149 ? 7.344 12.464 0.241 1.00 98.62 149 GLU A O 1
ATOM 1198 N N . LEU A 1 150 ? 8.371 10.544 -0.321 1.00 98.62 150 LEU A N 1
ATOM 1199 C CA . LEU A 1 150 ? 7.609 9.701 0.594 1.00 98.62 150 LEU A CA 1
ATOM 1200 C C . LEU A 1 150 ? 7.893 10.049 2.064 1.00 98.62 150 LEU A C 1
ATOM 1202 O O . LEU A 1 150 ? 6.946 10.217 2.837 1.00 98.62 150 LEU A O 1
ATOM 1206 N N . SER A 1 151 ? 9.163 10.243 2.440 1.00 98.69 151 SER A N 1
ATOM 1207 C CA . SER A 1 151 ? 9.560 10.711 3.779 1.00 98.69 151 SER A CA 1
ATOM 1208 C C . SER A 1 151 ? 8.957 12.090 4.078 1.00 98.69 151 SER A C 1
ATOM 1210 O O . SER A 1 151 ? 8.270 12.275 5.085 1.00 98.69 151 SER A O 1
ATOM 1212 N N . SER A 1 152 ? 9.058 13.035 3.138 1.00 98.56 152 SER A N 1
ATOM 1213 C CA . SER A 1 152 ? 8.434 14.362 3.248 1.00 98.56 152 SER A CA 1
ATOM 1214 C C . SER A 1 152 ? 6.912 14.291 3.421 1.00 98.56 152 SER A C 1
ATOM 1216 O O . SER A 1 152 ? 6.316 15.098 4.139 1.00 98.56 152 SER A O 1
ATOM 1218 N N . THR A 1 153 ? 6.261 13.328 2.767 1.00 98.62 153 THR A N 1
ATOM 1219 C CA . THR A 1 153 ? 4.819 13.089 2.894 1.00 98.62 153 THR A CA 1
ATOM 1220 C C . THR A 1 153 ? 4.466 12.573 4.287 1.00 98.62 153 THR A C 1
ATOM 1222 O O . THR A 1 153 ? 3.519 13.077 4.894 1.00 98.62 153 THR A O 1
ATOM 1225 N N . LEU A 1 154 ? 5.250 11.633 4.824 1.00 98.56 154 LEU A N 1
ATOM 1226 C CA . LEU A 1 154 ? 5.100 11.102 6.182 1.00 98.56 154 LEU A CA 1
ATOM 1227 C C . LEU A 1 154 ? 5.286 12.194 7.249 1.00 98.56 154 LEU A C 1
ATOM 1229 O O . LEU A 1 154 ? 4.461 12.304 8.157 1.00 98.56 154 LEU A O 1
ATOM 1233 N N . GLN A 1 155 ? 6.282 13.071 7.092 1.00 98.00 155 GLN A N 1
ATOM 1234 C CA . GLN A 1 155 ? 6.522 14.201 8.004 1.00 98.00 155 GLN A CA 1
ATOM 1235 C C . GLN A 1 155 ? 5.359 15.206 8.030 1.00 98.00 155 GLN A C 1
ATOM 1237 O O . GLN A 1 155 ? 5.055 15.793 9.070 1.00 98.00 155 GLN A O 1
ATOM 1242 N N . LYS A 1 156 ? 4.676 15.398 6.893 1.00 97.94 156 LYS A N 1
ATOM 1243 C CA . LYS A 1 156 ? 3.518 16.302 6.763 1.00 97.94 156 LYS A CA 1
ATOM 1244 C C . LYS A 1 156 ? 2.216 15.707 7.311 1.00 97.94 156 LYS A C 1
ATOM 1246 O O . LYS A 1 156 ? 1.208 16.421 7.372 1.00 97.94 156 LYS A O 1
ATOM 1251 N N . VAL A 1 157 ? 2.195 14.429 7.705 1.00 97.62 157 VAL A N 1
ATOM 1252 C CA . VAL A 1 157 ? 1.000 13.812 8.291 1.00 97.62 157 VAL A CA 1
ATOM 1253 C C . VAL A 1 157 ? 0.627 14.516 9.596 1.00 97.62 157 VAL A C 1
ATOM 1255 O O . VAL A 1 157 ? 1.462 14.829 10.445 1.00 97.62 157 VAL A O 1
ATOM 1258 N N . LYS A 1 158 ? -0.674 14.766 9.780 1.00 95.88 158 LYS A N 1
ATOM 1259 C CA . LYS A 1 158 ? -1.192 15.474 10.954 1.00 95.88 158 LYS A CA 1
ATOM 1260 C C . LYS A 1 158 ? -0.821 14.745 12.243 1.00 95.88 158 LYS A C 1
ATOM 1262 O O . LYS A 1 158 ? -1.089 13.555 12.415 1.00 95.88 158 LYS A O 1
ATOM 1267 N N . LYS A 1 159 ? -0.247 15.498 13.188 1.00 94.56 159 LYS A N 1
ATOM 1268 C CA . LYS A 1 159 ? 0.229 14.962 14.464 1.00 94.56 159 LYS A CA 1
ATOM 1269 C C . LYS A 1 159 ? -0.869 14.170 15.169 1.00 94.56 159 LYS A C 1
ATOM 1271 O O . LYS A 1 159 ? -1.917 14.695 15.538 1.00 94.56 159 LYS A O 1
ATOM 1276 N N . GLY A 1 160 ? -0.561 12.908 15.436 1.00 92.31 160 GLY A N 1
ATOM 1277 C CA . GLY A 1 160 ? -1.416 12.006 16.184 1.00 92.31 160 GLY A CA 1
ATOM 1278 C C . GLY A 1 160 ? -2.294 11.099 15.333 1.00 92.31 160 GLY A C 1
ATOM 1279 O O . GLY A 1 160 ? -2.824 10.154 15.919 1.00 92.31 160 GLY A O 1
ATOM 1280 N N . ASP A 1 161 ? -2.406 11.323 14.026 1.00 95.69 161 ASP A N 1
ATOM 1281 C CA . ASP A 1 161 ? -3.045 10.375 13.116 1.00 95.69 161 ASP A CA 1
ATOM 1282 C C . ASP A 1 161 ? -2.367 8.991 13.182 1.00 95.69 161 ASP A C 1
ATOM 1284 O O . ASP A 1 161 ? -1.195 8.855 13.541 1.00 95.69 161 ASP A O 1
ATOM 1288 N N . ILE A 1 162 ? -3.131 7.944 12.871 1.00 95.75 162 ILE A N 1
ATOM 1289 C CA . ILE A 1 162 ? -2.587 6.604 12.634 1.00 95.75 162 ILE A CA 1
ATOM 1290 C C . ILE A 1 162 ? -2.094 6.573 11.193 1.00 95.75 162 ILE A C 1
ATOM 1292 O O . ILE A 1 162 ? -2.884 6.826 10.288 1.00 95.75 162 ILE A O 1
ATOM 1296 N N . ILE A 1 163 ? -0.824 6.252 10.977 1.00 98.06 163 ILE A N 1
ATOM 1297 C CA . ILE A 1 163 ? -0.253 6.161 9.634 1.00 98.06 163 ILE A CA 1
ATOM 1298 C C . ILE A 1 163 ? -0.350 4.723 9.152 1.00 98.06 163 ILE A C 1
ATOM 1300 O O . ILE A 1 163 ? -0.017 3.788 9.887 1.00 98.06 163 ILE A O 1
ATOM 1304 N N . ILE A 1 164 ? -0.796 4.571 7.912 1.00 98.25 164 ILE A N 1
ATOM 1305 C CA . ILE A 1 164 ? -0.721 3.336 7.151 1.00 98.25 164 ILE A CA 1
ATOM 1306 C C . ILE A 1 164 ? -0.042 3.665 5.827 1.00 98.25 164 ILE A C 1
ATOM 1308 O O . ILE A 1 164 ? -0.563 4.453 5.043 1.00 98.25 164 ILE A O 1
ATOM 1312 N N . LEU A 1 165 ? 1.107 3.049 5.588 1.00 98.75 165 LEU A N 1
ATOM 1313 C CA . LEU A 1 165 ? 1.788 3.077 4.302 1.00 98.75 165 LEU A CA 1
ATOM 1314 C C . LEU A 1 165 ? 1.472 1.769 3.587 1.00 98.75 165 LEU A C 1
ATOM 1316 O O . LEU A 1 165 ? 1.632 0.701 4.174 1.00 98.75 165 LEU A O 1
ATOM 1320 N N . MET A 1 166 ? 1.010 1.830 2.349 1.00 98.62 166 MET A N 1
ATOM 1321 C CA . MET A 1 166 ? 0.777 0.633 1.553 1.00 98.62 166 MET A CA 1
ATOM 1322 C C . MET A 1 166 ? 1.047 0.892 0.078 1.00 98.62 166 MET A C 1
ATOM 1324 O O . MET A 1 166 ? 1.051 2.038 -0.371 1.00 98.62 166 MET A O 1
ATOM 1328 N N . GLY A 1 167 ? 1.308 -0.170 -0.670 1.00 98.38 167 GLY A N 1
ATOM 1329 C CA . GLY A 1 167 ? 1.651 -0.023 -2.072 1.00 98.38 167 GLY A CA 1
ATOM 1330 C C . GLY A 1 167 ? 2.528 -1.133 -2.600 1.00 98.38 167 GLY A C 1
ATOM 1331 O O . GLY A 1 167 ? 2.888 -2.056 -1.866 1.00 98.38 167 GLY A O 1
ATOM 1332 N N . ASP A 1 168 ? 2.888 -0.980 -3.865 1.00 98.44 168 ASP A N 1
ATOM 1333 C CA . ASP A 1 168 ? 3.968 -1.729 -4.491 1.00 98.44 168 ASP A CA 1
ATOM 1334 C C . ASP A 1 168 ? 5.248 -0.910 -4.334 1.00 98.44 168 ASP A C 1
ATOM 1336 O O . ASP A 1 168 ? 5.432 0.130 -4.967 1.00 98.44 168 ASP A O 1
ATOM 1340 N N . LEU A 1 169 ? 6.105 -1.344 -3.416 1.00 98.19 169 LEU A N 1
ATOM 1341 C CA . LEU A 1 169 ? 7.338 -0.638 -3.084 1.00 98.19 169 LEU A CA 1
ATOM 1342 C C . LEU A 1 169 ? 8.543 -1.219 -3.825 1.00 98.19 169 LEU A C 1
ATOM 1344 O O . LEU A 1 169 ? 9.659 -0.760 -3.592 1.00 98.19 169 LEU A O 1
ATOM 1348 N N . ASN A 1 170 ? 8.347 -2.227 -4.690 1.00 97.88 170 ASN A N 1
ATOM 1349 C CA . ASN A 1 170 ? 9.436 -2.912 -5.392 1.00 97.88 170 ASN A CA 1
ATOM 1350 C C . ASN A 1 170 ? 10.578 -3.367 -4.450 1.00 97.88 170 ASN A C 1
ATOM 1352 O O . ASN A 1 170 ? 11.735 -3.500 -4.857 1.00 97.88 170 ASN A O 1
ATOM 1356 N N . ALA A 1 171 ? 10.251 -3.590 -3.174 1.00 97.81 171 ALA A N 1
ATOM 1357 C CA . ALA A 1 171 ? 11.197 -3.741 -2.077 1.00 97.81 171 ALA A CA 1
ATOM 1358 C C . ALA A 1 171 ? 11.127 -5.156 -1.508 1.00 97.81 171 ALA A C 1
ATOM 1360 O O . ALA A 1 171 ? 10.102 -5.563 -0.964 1.00 97.81 171 ALA A O 1
ATOM 1361 N N . LYS A 1 172 ? 12.225 -5.906 -1.586 1.00 98.00 172 LYS A N 1
ATOM 1362 C CA . LYS A 1 172 ? 12.377 -7.183 -0.887 1.00 98.00 172 LYS A CA 1
ATOM 1363 C C . LYS A 1 172 ? 13.067 -6.901 0.426 1.00 98.00 172 LYS A C 1
ATOM 1365 O O . LYS A 1 172 ? 14.244 -6.575 0.452 1.00 98.00 172 LYS A O 1
ATOM 1370 N N . VAL A 1 173 ? 12.334 -7.026 1.518 1.00 97.25 173 VAL A N 1
ATOM 1371 C CA . VAL A 1 173 ? 12.867 -6.721 2.853 1.00 97.25 173 VAL A CA 1
ATOM 1372 C C . VAL A 1 173 ? 13.562 -7.936 3.489 1.00 97.25 173 VAL A C 1
ATOM 1374 O O . VAL A 1 173 ? 14.457 -7.787 4.318 1.00 97.25 173 VAL A O 1
ATOM 1377 N N . GLY A 1 174 ? 13.198 -9.139 3.032 1.00 95.94 174 GLY A N 1
ATOM 1378 C CA . GLY A 1 174 ? 13.748 -10.416 3.477 1.00 95.94 174 GLY A CA 1
ATOM 1379 C C . GLY A 1 174 ? 13.252 -10.876 4.849 1.00 95.94 174 GLY A C 1
ATOM 1380 O O . GLY A 1 174 ? 12.371 -10.263 5.452 1.00 95.94 174 GLY A O 1
ATOM 1381 N N . SER A 1 175 ? 13.789 -12.004 5.320 1.00 94.94 175 SER A N 1
ATOM 1382 C CA . SER A 1 175 ? 13.467 -12.584 6.634 1.00 94.94 175 SER A CA 1
ATOM 1383 C C . SER A 1 175 ? 14.460 -12.221 7.739 1.00 94.94 175 SER A C 1
ATOM 1385 O O . SER A 1 175 ? 14.132 -12.406 8.910 1.00 94.94 175 SER A O 1
ATOM 1387 N N . ASN A 1 176 ? 15.666 -11.750 7.388 1.00 94.69 176 ASN A N 1
ATOM 1388 C CA . ASN A 1 176 ? 16.646 -11.324 8.384 1.00 94.69 176 ASN A CA 1
ATOM 1389 C C . ASN A 1 176 ? 16.226 -9.973 8.976 1.00 94.69 176 ASN A C 1
ATOM 1391 O O . ASN A 1 176 ? 16.189 -8.965 8.264 1.00 94.69 176 ASN A O 1
ATOM 1395 N N . ASN A 1 177 ? 15.910 -9.983 10.270 1.00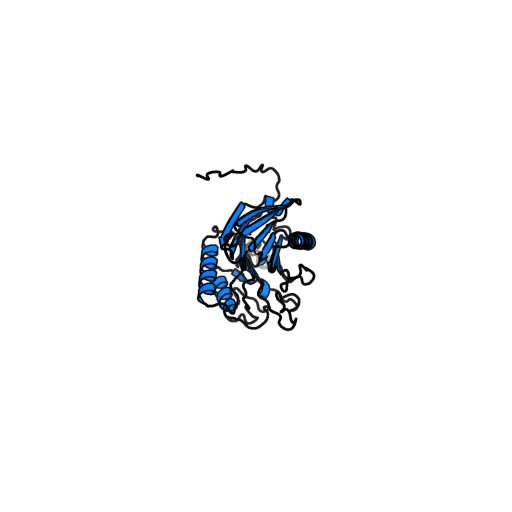 95.75 177 ASN A N 1
ATOM 1396 C CA . ASN A 1 177 ? 15.498 -8.813 11.031 1.00 95.75 177 ASN A CA 1
ATOM 1397 C C . ASN A 1 177 ? 16.494 -8.419 12.131 1.00 95.75 177 ASN A C 1
ATOM 1399 O O . ASN A 1 177 ? 16.124 -7.597 12.967 1.00 95.75 177 ASN A O 1
ATOM 1403 N N . GLU A 1 178 ? 17.701 -8.993 12.141 1.00 94.50 178 GLU A N 1
ATOM 1404 C CA . GLU A 1 178 ? 18.788 -8.572 13.033 1.00 94.50 178 GLU A CA 1
ATOM 1405 C C . GLU A 1 178 ? 18.986 -7.058 12.917 1.00 94.50 178 GLU A C 1
ATOM 1407 O O . GLU A 1 178 ? 19.056 -6.545 11.805 1.00 94.50 178 GLU A O 1
ATOM 1412 N N . GLU A 1 179 ? 19.018 -6.355 14.052 1.00 93.62 179 GLU A N 1
ATOM 1413 C CA . GLU A 1 179 ? 19.108 -4.882 14.160 1.00 93.62 179 GLU A CA 1
ATOM 1414 C C . GLU A 1 179 ? 17.818 -4.108 13.804 1.00 93.62 179 GLU A C 1
ATOM 1416 O O . GLU A 1 179 ? 17.703 -2.914 14.096 1.00 93.62 179 GLU A O 1
ATOM 1421 N N . TYR A 1 180 ? 16.803 -4.785 13.255 1.00 95.62 180 TYR A N 1
ATOM 1422 C CA . TYR A 1 180 ? 15.539 -4.193 12.793 1.00 95.62 180 TYR A CA 1
ATOM 1423 C C . TYR A 1 180 ? 14.298 -4.802 13.470 1.00 95.62 180 TYR A C 1
ATOM 1425 O O . TYR A 1 180 ? 13.169 -4.653 12.987 1.00 95.62 180 TYR A O 1
ATOM 1433 N N . GLU A 1 181 ? 14.447 -5.478 14.612 1.00 95.62 181 GLU A N 1
ATOM 1434 C CA . GLU A 1 181 ? 13.368 -6.213 15.297 1.00 95.62 181 GLU A CA 1
ATOM 1435 C C . GLU A 1 181 ? 12.226 -5.298 15.770 1.00 95.62 181 GLU A C 1
ATOM 1437 O O . GLU A 1 181 ? 11.111 -5.735 16.070 1.00 95.62 181 GLU A O 1
ATOM 1442 N N . ASN A 1 182 ? 12.501 -3.999 15.861 1.00 93.94 182 ASN A N 1
ATOM 1443 C CA . ASN A 1 182 ? 11.552 -2.978 16.274 1.00 93.94 182 ASN A CA 1
ATOM 1444 C C . ASN A 1 182 ? 10.557 -2.567 15.165 1.00 93.94 182 ASN A C 1
ATOM 1446 O O . ASN A 1 182 ? 9.498 -2.025 15.507 1.00 93.94 182 ASN A O 1
ATOM 1450 N N . ILE A 1 183 ? 10.882 -2.810 13.888 1.00 95.56 183 ILE A N 1
ATOM 1451 C CA . ILE A 1 183 ? 10.079 -2.448 12.703 1.00 95.56 183 ILE A CA 1
ATOM 1452 C C . ILE A 1 183 ? 9.721 -3.664 11.832 1.00 95.56 183 ILE A C 1
ATOM 1454 O O . ILE A 1 183 ? 8.702 -3.652 11.138 1.00 95.56 183 ILE A O 1
ATOM 1458 N N . MET A 1 184 ? 10.503 -4.741 11.907 1.00 95.75 184 MET A N 1
ATOM 1459 C CA . MET A 1 184 ? 10.364 -5.946 11.093 1.00 95.75 184 MET A CA 1
ATOM 1460 C C . MET A 1 184 ? 10.266 -7.215 11.957 1.00 95.75 184 MET A C 1
ATOM 1462 O O . MET A 1 184 ? 10.920 -7.356 12.987 1.00 95.75 184 MET A O 1
ATOM 1466 N N . GLY A 1 185 ? 9.439 -8.165 11.514 1.00 95.62 185 GLY A N 1
ATOM 1467 C CA . GLY A 1 185 ? 9.367 -9.517 12.065 1.00 95.62 185 GLY A CA 1
ATOM 1468 C C . GLY A 1 185 ? 10.151 -10.523 11.219 1.00 95.62 185 GLY A C 1
ATOM 1469 O O . GLY A 1 185 ? 10.673 -10.202 10.160 1.00 95.62 185 GLY A O 1
ATOM 1470 N N . GLN A 1 186 ? 10.189 -11.776 11.654 1.00 95.81 186 GLN A N 1
ATOM 1471 C CA . GLN A 1 186 ? 11.038 -12.817 11.052 1.00 95.81 186 GLN A CA 1
ATOM 1472 C C . GLN A 1 186 ? 10.381 -13.559 9.877 1.00 95.81 186 GLN A C 1
ATOM 1474 O O . GLN A 1 186 ? 10.890 -14.574 9.407 1.00 95.81 186 GLN A O 1
ATOM 1479 N N . HIS A 1 187 ? 9.208 -13.112 9.422 1.00 96.12 187 HIS A N 1
ATOM 1480 C CA . HIS A 1 187 ? 8.387 -13.860 8.467 1.00 96.12 187 HIS A CA 1
ATOM 1481 C C . HIS A 1 187 ? 8.357 -13.260 7.060 1.00 96.12 187 HIS A C 1
ATOM 1483 O O . HIS A 1 187 ? 7.501 -13.658 6.270 1.00 96.12 187 HIS A O 1
ATOM 1489 N N . GLY A 1 188 ? 9.256 -12.326 6.738 1.00 94.56 188 GLY A N 1
ATOM 1490 C CA . GLY A 1 188 ? 9.426 -11.850 5.363 1.00 94.56 188 GLY A CA 1
ATOM 1491 C C . GLY A 1 188 ? 9.949 -12.938 4.419 1.00 94.56 188 GLY A C 1
ATOM 1492 O O . GLY A 1 188 ? 10.345 -14.021 4.856 1.00 94.56 188 GLY A O 1
ATOM 1493 N N . LEU A 1 189 ? 9.902 -12.670 3.115 1.00 94.62 189 LEU A N 1
ATOM 1494 C CA . LEU A 1 189 ? 10.304 -13.613 2.069 1.00 94.62 189 LEU A CA 1
ATOM 1495 C C . LEU A 1 189 ? 11.563 -13.141 1.328 1.00 94.62 189 LEU A C 1
ATOM 1497 O O . LEU A 1 189 ? 11.677 -11.970 0.966 1.00 94.62 189 LEU A O 1
ATOM 1501 N N . GLY A 1 190 ? 12.454 -14.086 1.023 1.00 93.06 190 GLY A N 1
ATOM 1502 C CA . GLY A 1 190 ? 13.611 -13.873 0.154 1.00 93.06 190 GLY A CA 1
ATOM 1503 C C . GLY A 1 190 ? 14.772 -13.130 0.815 1.00 93.06 190 GLY A C 1
ATOM 1504 O O . GLY A 1 190 ? 14.831 -12.975 2.035 1.00 93.06 190 GLY A O 1
ATOM 1505 N N . GLN A 1 191 ? 15.715 -12.693 -0.018 1.00 94.94 191 GLN A N 1
ATOM 1506 C CA . GLN A 1 191 ? 16.862 -11.887 0.389 1.00 94.94 191 GLN A CA 1
ATOM 1507 C C . GLN A 1 191 ? 16.567 -10.401 0.193 1.00 94.94 191 GLN A C 1
ATOM 1509 O O . GLN A 1 191 ? 15.869 -10.017 -0.752 1.00 94.94 191 GLN A O 1
ATOM 1514 N N . ARG A 1 192 ? 17.110 -9.580 1.094 1.00 97.06 192 ARG A N 1
ATOM 1515 C CA . ARG A 1 192 ? 16.968 -8.131 1.043 1.00 97.06 192 ARG A CA 1
ATOM 1516 C C . ARG A 1 192 ? 17.633 -7.540 -0.207 1.00 97.06 192 ARG A C 1
ATOM 1518 O O . ARG A 1 192 ? 18.728 -7.969 -0.561 1.00 97.06 192 ARG A O 1
ATOM 1525 N N . ASN A 1 193 ? 16.972 -6.587 -0.866 1.00 96.75 193 ASN A N 1
ATOM 1526 C CA . ASN A 1 193 ? 17.513 -5.827 -2.005 1.00 96.75 193 ASN A CA 1
ATOM 1527 C C . ASN A 1 193 ? 17.691 -4.330 -1.664 1.00 96.75 193 ASN A C 1
ATOM 1529 O O . ASN A 1 193 ? 17.378 -3.926 -0.543 1.00 96.75 193 ASN A O 1
ATOM 1533 N N . SER A 1 194 ? 18.169 -3.510 -2.612 1.00 97.19 194 SER A N 1
ATOM 1534 C CA . SER A 1 194 ? 18.432 -2.076 -2.383 1.00 97.19 194 SER A CA 1
ATOM 1535 C C . SER A 1 194 ? 17.158 -1.327 -1.983 1.00 97.19 194 SER A C 1
ATOM 1537 O O . SER A 1 194 ? 17.120 -0.654 -0.952 1.00 97.19 194 SER A O 1
ATOM 1539 N N . ASN A 1 195 ? 16.055 -1.532 -2.714 1.00 97.88 195 ASN A N 1
ATOM 1540 C CA . ASN A 1 195 ? 14.754 -0.977 -2.330 1.00 97.88 195 ASN A CA 1
ATOM 1541 C C . ASN A 1 195 ? 14.273 -1.477 -0.954 1.00 97.88 195 ASN A C 1
ATOM 1543 O O . ASN A 1 195 ? 13.580 -0.758 -0.238 1.00 97.88 195 ASN A O 1
ATOM 1547 N N . GLY A 1 196 ? 14.634 -2.704 -0.578 1.00 97.88 196 GLY A N 1
ATOM 1548 C CA . GLY A 1 196 ? 14.373 -3.293 0.730 1.00 97.88 196 GLY A CA 1
ATOM 1549 C C . GLY A 1 196 ? 15.045 -2.541 1.869 1.00 97.88 196 GLY A C 1
ATOM 1550 O O . GLY A 1 196 ? 14.389 -2.275 2.874 1.00 97.88 196 GLY A O 1
ATOM 1551 N N . GLU A 1 197 ? 16.316 -2.174 1.700 1.00 97.75 197 GLU A N 1
ATOM 1552 C CA . GLU A 1 197 ? 17.062 -1.382 2.683 1.00 97.75 197 GLU A CA 1
ATOM 1553 C C . GLU A 1 197 ? 16.441 0.011 2.841 1.00 97.75 197 GLU A C 1
ATOM 1555 O O . GLU A 1 197 ? 16.081 0.409 3.946 1.00 97.75 197 GLU A O 1
ATOM 1560 N N . ARG A 1 198 ? 16.150 0.686 1.723 1.00 98.38 198 ARG A N 1
ATOM 1561 C CA . ARG A 1 198 ? 15.498 2.009 1.708 1.00 98.38 198 ARG A CA 1
ATOM 1562 C C . ARG A 1 198 ? 14.144 2.010 2.421 1.00 98.38 198 ARG A C 1
ATOM 1564 O O . ARG A 1 198 ? 13.821 2.933 3.168 1.00 98.38 198 ARG A O 1
ATOM 1571 N N . LEU A 1 199 ? 13.340 0.961 2.223 1.00 98.44 199 LEU A N 1
ATOM 1572 C CA . LEU A 1 199 ? 12.060 0.814 2.917 1.00 98.44 199 LEU A CA 1
ATOM 1573 C C . LEU A 1 199 ? 12.240 0.613 4.427 1.00 98.44 199 LEU A C 1
ATOM 1575 O O . LEU A 1 199 ? 11.449 1.139 5.213 1.00 98.44 199 LEU A O 1
ATOM 1579 N N . ILE A 1 200 ? 13.249 -0.154 4.836 1.00 98.19 200 ILE A N 1
ATOM 1580 C CA . ILE A 1 200 ? 13.564 -0.389 6.246 1.00 98.19 200 ILE A CA 1
ATOM 1581 C C . ILE A 1 200 ? 14.019 0.907 6.914 1.00 98.19 200 ILE A C 1
ATOM 1583 O O . ILE A 1 200 ? 13.452 1.268 7.944 1.00 98.19 200 ILE A O 1
ATOM 1587 N N . GLU A 1 201 ? 14.947 1.640 6.300 1.00 98.00 201 GLU A N 1
ATOM 1588 C CA . GLU A 1 201 ? 15.423 2.943 6.776 1.00 98.00 201 GLU A CA 1
ATOM 1589 C C . GLU A 1 201 ? 14.268 3.939 6.935 1.00 98.00 201 GLU A C 1
ATOM 1591 O O . GLU A 1 201 ? 14.093 4.524 8.006 1.00 98.00 201 GLU A O 1
ATOM 1596 N N . LEU A 1 202 ? 13.398 4.052 5.923 1.00 98.56 202 LEU A N 1
ATOM 1597 C CA . LEU A 1 202 ? 12.194 4.885 5.986 1.00 98.56 202 LEU A CA 1
ATOM 1598 C C . LEU A 1 202 ? 11.275 4.463 7.145 1.00 98.56 202 LEU A C 1
ATOM 1600 O O . LEU A 1 202 ? 10.738 5.296 7.877 1.00 98.56 202 LEU A O 1
ATOM 1604 N N . CYS A 1 203 ? 11.066 3.157 7.324 1.00 98.38 203 CYS A N 1
ATOM 1605 C CA . CYS A 1 203 ? 10.226 2.637 8.398 1.00 98.38 203 CYS A CA 1
ATOM 1606 C C . CYS A 1 203 ? 10.840 2.874 9.785 1.00 98.38 203 CYS A C 1
ATOM 1608 O O . CYS A 1 203 ? 10.096 3.113 10.738 1.00 98.38 203 CYS A O 1
ATOM 1610 N N . MET A 1 204 ? 12.168 2.852 9.914 1.00 97.88 204 MET A N 1
ATOM 1611 C CA . MET A 1 204 ? 12.867 3.234 11.141 1.00 97.88 204 MET A CA 1
ATOM 1612 C C . MET A 1 204 ? 12.720 4.727 11.431 1.00 97.88 204 MET A C 1
ATOM 1614 O O . MET A 1 204 ? 12.366 5.079 12.556 1.00 97.88 204 MET A O 1
ATOM 1618 N N . GLU A 1 205 ? 12.932 5.585 10.429 1.00 97.88 205 GLU A N 1
ATOM 1619 C CA . GLU A 1 205 ? 12.824 7.045 10.551 1.00 97.88 205 GLU A CA 1
ATOM 1620 C C . GLU A 1 205 ? 11.422 7.468 11.026 1.00 97.88 205 GLU A C 1
ATOM 1622 O O . GLU A 1 205 ? 11.283 8.316 11.908 1.00 97.88 205 GLU A O 1
ATOM 1627 N N . HIS A 1 206 ? 10.375 6.833 10.485 1.00 98.00 206 HIS A N 1
ATOM 1628 C CA . HIS A 1 206 ? 8.973 7.203 10.730 1.00 98.00 206 HIS A CA 1
ATOM 1629 C C . HIS A 1 206 ? 8.236 6.303 11.731 1.00 98.00 206 HIS A C 1
ATOM 1631 O O . HIS A 1 206 ? 7.008 6.380 11.843 1.00 98.00 206 HIS A O 1
ATOM 1637 N N . ASP A 1 207 ? 8.956 5.447 12.466 1.00 97.69 207 ASP A N 1
ATOM 1638 C CA . ASP A 1 207 ? 8.387 4.492 13.428 1.00 97.69 207 ASP A CA 1
ATOM 1639 C C . ASP A 1 207 ? 7.214 3.685 12.823 1.00 97.69 207 ASP A C 1
ATOM 1641 O O . ASP A 1 207 ? 6.107 3.619 13.377 1.00 97.69 207 ASP A O 1
ATOM 1645 N N . LEU A 1 208 ? 7.431 3.059 11.667 1.00 98.44 208 LEU A N 1
ATOM 1646 C CA . LEU A 1 208 ? 6.474 2.184 10.990 1.00 98.44 208 LEU A CA 1
ATOM 1647 C C . LEU A 1 208 ? 6.883 0.716 11.152 1.00 98.44 208 LEU A C 1
ATOM 1649 O O . LEU A 1 208 ? 8.054 0.371 11.091 1.00 98.44 208 LEU A O 1
ATOM 1653 N N . ILE A 1 209 ? 5.905 -0.167 11.348 1.00 98.19 209 ILE A N 1
ATOM 1654 C CA . ILE A 1 209 ? 6.102 -1.618 11.362 1.00 98.19 209 ILE A CA 1
ATOM 1655 C C . ILE A 1 209 ? 5.635 -2.209 10.041 1.00 98.19 209 ILE A C 1
ATOM 1657 O O . ILE A 1 209 ? 4.473 -2.028 9.670 1.00 98.19 209 ILE A O 1
ATOM 1661 N N . ILE A 1 210 ? 6.509 -2.975 9.388 1.00 98.25 210 ILE A N 1
ATOM 1662 C CA . ILE A 1 210 ? 6.238 -3.688 8.139 1.00 98.25 210 ILE A CA 1
ATOM 1663 C C . ILE A 1 210 ? 5.379 -4.910 8.461 1.00 98.25 210 ILE A C 1
ATOM 1665 O O . ILE A 1 210 ? 5.850 -5.901 9.012 1.00 98.25 210 ILE A O 1
ATOM 1669 N N . GLY A 1 211 ? 4.092 -4.849 8.134 1.00 97.50 211 GLY A N 1
ATOM 1670 C CA . GLY A 1 211 ? 3.113 -5.861 8.519 1.00 97.50 211 GLY A CA 1
ATOM 1671 C C . GLY A 1 211 ? 3.312 -7.216 7.845 1.00 97.50 211 GLY A C 1
ATOM 1672 O O . GLY A 1 211 ? 3.077 -8.247 8.474 1.00 97.50 211 GLY A O 1
ATOM 1673 N N . GLY A 1 212 ? 3.790 -7.226 6.597 1.00 95.31 212 GLY A N 1
ATOM 1674 C CA . GLY A 1 212 ? 4.023 -8.447 5.816 1.00 95.31 212 GLY A CA 1
ATOM 1675 C C . GLY A 1 212 ? 5.055 -9.404 6.423 1.00 95.31 212 GLY A C 1
ATOM 1676 O O . GLY A 1 212 ? 5.071 -10.576 6.059 1.00 95.31 212 GLY A O 1
ATOM 1677 N N . THR A 1 213 ? 5.872 -8.932 7.369 1.00 97.00 213 THR A N 1
ATOM 1678 C CA . THR A 1 213 ? 6.906 -9.725 8.052 1.00 97.00 213 THR A CA 1
ATOM 1679 C C . THR A 1 213 ? 6.512 -10.148 9.473 1.00 97.00 213 THR A C 1
ATOM 1681 O O . THR A 1 213 ? 7.226 -10.926 10.101 1.00 97.00 213 THR A O 1
ATOM 1684 N N . GLN A 1 214 ? 5.371 -9.674 9.996 1.00 96.88 214 GLN A N 1
ATOM 1685 C CA . GLN A 1 214 ? 4.951 -9.899 11.391 1.00 96.88 214 GLN A CA 1
ATOM 1686 C C . GLN A 1 214 ? 4.230 -11.230 11.624 1.00 96.88 214 GLN A C 1
ATOM 1688 O O . GLN A 1 214 ? 4.147 -11.687 12.762 1.00 96.88 214 GLN A O 1
ATOM 1693 N N . PHE A 1 215 ? 3.658 -11.836 10.581 1.00 95.88 215 PHE A N 1
ATOM 1694 C CA . PHE A 1 215 ? 2.731 -12.959 10.730 1.00 95.88 215 PHE A CA 1
ATOM 1695 C C . PHE A 1 215 ? 3.311 -14.257 10.146 1.00 95.88 215 PHE A C 1
ATOM 1697 O O . PHE A 1 215 ? 3.757 -14.250 8.996 1.00 95.88 215 PHE A O 1
ATOM 1704 N N . PRO A 1 216 ? 3.268 -15.385 10.885 1.00 95.88 216 PRO A N 1
ATOM 1705 C CA . PRO A 1 216 ? 3.817 -16.671 10.451 1.00 95.88 216 PRO A CA 1
ATOM 1706 C C . PRO A 1 216 ? 2.895 -17.358 9.433 1.00 95.88 216 PRO A C 1
ATOM 1708 O O . PRO A 1 216 ? 2.226 -18.352 9.723 1.00 95.88 216 PRO A O 1
ATOM 1711 N N . HIS A 1 217 ? 2.823 -16.807 8.225 1.00 96.56 217 HIS A N 1
ATOM 1712 C CA . HIS A 1 217 ? 2.054 -17.384 7.124 1.00 96.56 217 HIS A CA 1
ATOM 1713 C C . HIS A 1 217 ? 2.884 -18.375 6.302 1.00 96.56 217 HIS A C 1
ATOM 1715 O O . HIS A 1 217 ? 4.112 -18.355 6.324 1.00 96.56 217 HIS A O 1
ATOM 1721 N N . LYS A 1 218 ? 2.208 -19.228 5.525 1.00 95.19 218 LYS A N 1
ATOM 1722 C CA . LYS A 1 218 ? 2.855 -19.988 4.441 1.00 95.19 218 LYS A CA 1
ATOM 1723 C C . LYS A 1 218 ? 3.273 -19.033 3.320 1.00 95.19 218 LYS A C 1
ATOM 1725 O O . LYS A 1 218 ? 2.568 -18.053 3.083 1.00 95.19 218 LYS A O 1
ATOM 1730 N N . ASP A 1 219 ? 4.334 -19.347 2.580 1.00 94.62 219 ASP A N 1
ATOM 1731 C CA . ASP A 1 219 ? 4.886 -18.445 1.551 1.00 94.62 219 ASP A CA 1
ATOM 1732 C C . ASP A 1 219 ? 3.881 -18.093 0.454 1.00 94.62 219 ASP A C 1
ATOM 1734 O O . ASP A 1 219 ? 3.789 -16.942 0.040 1.00 94.62 219 ASP A O 1
ATOM 1738 N N . ILE A 1 220 ? 2.985 -19.023 0.122 1.00 92.69 220 ILE A N 1
ATOM 1739 C CA . ILE A 1 220 ? 1.833 -18.800 -0.765 1.00 92.69 220 ILE A CA 1
ATOM 1740 C C . ILE A 1 220 ? 0.902 -17.642 -0.353 1.00 92.69 220 ILE A C 1
ATOM 1742 O O . ILE A 1 220 ? 0.022 -17.241 -1.110 1.00 92.69 220 ILE A O 1
ATOM 1746 N N . HIS A 1 221 ? 1.023 -17.154 0.878 1.00 95.31 221 HIS A N 1
ATOM 1747 C CA . HIS A 1 221 ? 0.254 -16.047 1.433 1.00 95.31 221 HIS A CA 1
ATOM 1748 C C . HIS A 1 221 ? 1.111 -14.807 1.727 1.00 95.31 221 HIS A C 1
ATOM 1750 O O . HIS A 1 221 ? 0.567 -13.818 2.223 1.00 95.31 221 HIS A O 1
ATOM 1756 N N . LYS A 1 222 ? 2.412 -14.866 1.421 1.00 95.62 222 LYS A N 1
ATOM 1757 C CA . LYS A 1 222 ? 3.387 -13.770 1.521 1.00 95.62 222 LYS A CA 1
ATOM 1758 C C . LYS A 1 222 ? 3.822 -13.255 0.155 1.00 95.62 222 LYS A C 1
ATOM 1760 O O . LYS A 1 222 ? 4.040 -12.061 0.023 1.00 95.62 222 LYS A O 1
ATOM 1765 N N . VAL A 1 223 ? 3.956 -14.149 -0.828 1.00 95.88 223 VAL A N 1
ATOM 1766 C CA . VAL A 1 223 ? 4.258 -13.801 -2.223 1.00 95.88 223 VAL A CA 1
ATOM 1767 C C . VAL A 1 223 ? 3.205 -12.820 -2.706 1.00 95.88 223 VAL A C 1
ATOM 1769 O O . VAL A 1 223 ? 2.020 -13.123 -2.589 1.00 95.88 223 VAL A O 1
ATOM 1772 N N . THR A 1 224 ? 3.622 -11.672 -3.224 1.00 95.75 224 THR A N 1
ATOM 1773 C CA . THR A 1 224 ? 2.725 -10.649 -3.774 1.00 95.75 224 THR A CA 1
ATOM 1774 C C . THR A 1 224 ? 2.879 -10.524 -5.280 1.00 95.75 224 THR A C 1
ATOM 1776 O O . THR A 1 224 ? 1.893 -10.246 -5.943 1.00 95.75 224 THR A O 1
ATOM 1779 N N . TRP A 1 225 ? 4.037 -10.880 -5.834 1.00 96.50 225 TRP A N 1
ATOM 1780 C CA . TRP A 1 225 ? 4.303 -10.880 -7.270 1.00 96.50 225 TRP A CA 1
ATOM 1781 C C . TRP A 1 225 ? 4.841 -12.227 -7.742 1.00 96.50 225 TRP A C 1
ATOM 1783 O O . TRP A 1 225 ? 5.618 -12.880 -7.036 1.00 96.50 225 TRP A O 1
ATOM 1793 N N . THR A 1 226 ? 4.434 -12.656 -8.932 1.00 94.50 226 THR A N 1
ATOM 1794 C CA . THR A 1 226 ? 4.981 -13.835 -9.612 1.00 94.50 226 THR A CA 1
ATOM 1795 C C . THR A 1 226 ? 5.347 -13.467 -11.041 1.00 94.50 226 THR A C 1
ATOM 1797 O O . THR A 1 226 ? 4.552 -12.847 -11.732 1.00 94.50 226 THR A O 1
ATOM 1800 N N . SER A 1 227 ? 6.549 -13.829 -11.484 1.00 92.19 227 SER A N 1
ATOM 1801 C CA . SER A 1 227 ? 7.003 -13.534 -12.842 1.00 92.19 227 SER A CA 1
ATOM 1802 C C . SER A 1 227 ? 6.095 -14.170 -13.901 1.00 92.19 227 SER A C 1
ATOM 1804 O O . SER A 1 227 ? 5.510 -15.222 -13.648 1.00 92.19 227 SER A O 1
ATOM 1806 N N . PRO A 1 228 ? 6.021 -13.607 -15.123 1.00 89.06 228 PRO A N 1
ATOM 1807 C CA . PRO A 1 228 ? 5.200 -14.173 -16.197 1.00 89.06 228 PRO A CA 1
ATOM 1808 C C . PRO A 1 228 ? 5.533 -15.630 -16.563 1.00 89.06 228 PRO A C 1
ATOM 1810 O O . PRO A 1 228 ? 4.661 -16.364 -17.019 1.00 89.06 228 PRO A O 1
ATOM 1813 N N . ASP A 1 229 ? 6.780 -16.058 -16.352 1.00 91.38 229 ASP A N 1
ATOM 1814 C CA . ASP A 1 229 ? 7.230 -17.443 -16.550 1.00 91.38 229 ASP A CA 1
ATOM 1815 C C . ASP A 1 229 ? 6.901 -18.380 -15.367 1.00 91.38 229 ASP A C 1
ATOM 1817 O O . ASP A 1 229 ? 7.205 -19.570 -15.421 1.00 91.38 229 ASP A O 1
ATOM 1821 N N . GLN A 1 230 ? 6.276 -17.853 -14.309 1.00 88.19 230 GLN A N 1
ATOM 1822 C CA . GLN A 1 230 ? 5.882 -18.534 -13.073 1.00 88.19 230 GLN A CA 1
ATOM 1823 C C . GLN A 1 230 ? 7.040 -19.094 -12.227 1.00 88.19 230 GLN A C 1
ATOM 1825 O O . GLN A 1 230 ? 6.797 -19.851 -11.284 1.00 88.19 230 GLN A O 1
ATOM 1830 N N . GLN A 1 231 ? 8.289 -18.721 -12.520 1.00 89.69 231 GLN A N 1
ATOM 1831 C CA . GLN A 1 231 ? 9.470 -19.267 -11.840 1.00 89.69 231 GLN A CA 1
ATOM 1832 C C . GLN A 1 231 ? 9.915 -18.433 -10.637 1.00 89.69 231 GLN A C 1
ATOM 1834 O O . GLN A 1 231 ? 10.404 -18.974 -9.646 1.00 89.69 231 GLN A O 1
ATOM 1839 N N . THR A 1 232 ? 9.740 -17.115 -10.705 1.00 91.69 232 THR A N 1
ATOM 1840 C CA . THR A 1 232 ? 10.208 -16.179 -9.682 1.00 91.69 232 THR A CA 1
ATOM 1841 C C . THR A 1 232 ? 9.035 -15.651 -8.876 1.00 91.69 232 THR A C 1
ATOM 1843 O O . THR A 1 232 ? 8.060 -15.145 -9.423 1.00 91.69 232 THR A O 1
ATOM 1846 N N . GLN A 1 233 ? 9.146 -15.717 -7.552 1.00 94.88 233 GLN A N 1
ATOM 1847 C CA . GLN A 1 233 ? 8.124 -15.233 -6.630 1.00 94.88 233 GLN A CA 1
ATOM 1848 C C . GLN A 1 233 ? 8.730 -14.275 -5.616 1.00 94.88 233 GLN A C 1
ATOM 1850 O O . GLN A 1 233 ? 9.725 -14.597 -4.970 1.00 94.88 233 GLN A O 1
ATOM 1855 N N . ASN A 1 234 ? 8.115 -13.104 -5.459 1.00 96.00 234 ASN A N 1
ATOM 1856 C CA . ASN A 1 234 ? 8.637 -12.036 -4.613 1.00 96.00 234 ASN A CA 1
ATOM 1857 C C . ASN A 1 234 ? 7.554 -11.455 -3.696 1.00 96.00 234 ASN A C 1
ATOM 1859 O O . ASN A 1 234 ? 6.363 -11.480 -4.009 1.00 96.00 234 ASN A O 1
ATOM 1863 N N . GLN A 1 235 ? 7.988 -10.906 -2.563 1.00 97.44 235 GLN A N 1
ATOM 1864 C CA . GLN A 1 235 ? 7.179 -10.063 -1.686 1.00 97.44 235 GLN A CA 1
ATOM 1865 C C . GLN A 1 235 ? 7.659 -8.619 -1.857 1.00 97.44 235 GLN A C 1
ATOM 1867 O O . GLN A 1 235 ? 8.696 -8.257 -1.305 1.00 97.44 235 GLN A O 1
ATOM 1872 N N . ILE A 1 236 ? 6.938 -7.837 -2.662 1.00 97.81 236 ILE A N 1
ATOM 1873 C CA . ILE A 1 236 ? 7.295 -6.450 -3.024 1.00 97.81 236 ILE A CA 1
ATOM 1874 C C . ILE A 1 236 ? 6.174 -5.442 -2.762 1.00 97.81 236 ILE A C 1
ATOM 1876 O O . ILE A 1 236 ? 6.434 -4.243 -2.657 1.00 97.81 236 ILE A O 1
ATOM 1880 N N . ASP A 1 237 ? 4.955 -5.934 -2.561 1.00 98.44 237 ASP A N 1
ATOM 1881 C CA . ASP A 1 237 ? 3.839 -5.147 -2.066 1.00 98.44 237 ASP A CA 1
ATOM 1882 C C . ASP A 1 237 ? 3.821 -5.221 -0.539 1.00 98.44 237 ASP A C 1
ATOM 1884 O O . ASP A 1 237 ? 3.942 -6.302 0.049 1.00 98.44 237 ASP A O 1
ATOM 1888 N N . HIS A 1 238 ? 3.645 -4.078 0.122 1.00 98.44 238 HIS A N 1
ATOM 1889 C CA . HIS A 1 238 ? 3.694 -4.005 1.582 1.00 98.44 238 HIS A CA 1
ATOM 1890 C C . HIS A 1 238 ? 2.536 -3.209 2.159 1.00 98.44 238 HIS A C 1
ATOM 1892 O O . HIS A 1 238 ? 1.954 -2.336 1.523 1.00 98.44 238 HIS A O 1
ATOM 1898 N N . ILE A 1 239 ? 2.223 -3.526 3.413 1.00 98.62 239 ILE A N 1
ATOM 1899 C CA . ILE A 1 239 ? 1.384 -2.716 4.293 1.00 98.62 239 ILE A CA 1
ATOM 1900 C C . ILE A 1 239 ? 2.184 -2.515 5.574 1.00 98.62 239 ILE A C 1
ATOM 1902 O O . ILE A 1 239 ? 2.506 -3.487 6.260 1.00 98.62 239 ILE A O 1
ATOM 1906 N N . ALA A 1 240 ? 2.478 -1.265 5.904 1.00 98.50 240 ALA A N 1
ATOM 1907 C CA . ALA A 1 240 ? 3.114 -0.852 7.139 1.00 98.50 240 ALA A CA 1
ATOM 1908 C C . ALA A 1 240 ? 2.185 0.058 7.952 1.00 98.50 240 ALA A C 1
ATOM 1910 O O . ALA A 1 240 ? 1.353 0.781 7.407 1.00 98.50 240 ALA A O 1
ATOM 1911 N N . ILE A 1 241 ? 2.301 0.007 9.277 1.00 97.94 241 ILE A N 1
ATOM 1912 C CA . ILE A 1 241 ? 1.468 0.780 10.209 1.00 97.94 241 ILE A CA 1
ATOM 1913 C C . ILE A 1 241 ? 2.345 1.467 11.249 1.00 97.94 241 ILE A C 1
ATOM 1915 O O . ILE A 1 241 ? 3.347 0.893 11.669 1.00 97.94 241 ILE A O 1
ATOM 1919 N N . SER A 1 242 ? 1.945 2.641 11.744 1.00 97.06 242 SER A N 1
ATOM 1920 C CA . SER A 1 242 ? 2.604 3.264 12.898 1.00 97.06 242 SER A CA 1
ATOM 1921 C C . SER A 1 242 ? 2.836 2.256 14.025 1.00 97.06 242 SER A C 1
ATOM 1923 O O . SER A 1 242 ? 1.898 1.628 14.525 1.00 97.06 242 SER A O 1
ATOM 1925 N N . LYS A 1 243 ? 4.076 2.161 14.494 1.00 96.06 243 LYS A N 1
ATOM 1926 C CA . LYS A 1 243 ? 4.558 1.220 15.510 1.00 96.06 243 LYS A CA 1
ATOM 1927 C C . LYS A 1 243 ? 3.746 1.260 16.797 1.00 96.06 243 LYS A C 1
ATOM 1929 O O . LYS A 1 243 ? 3.403 0.219 17.358 1.00 96.06 243 LYS A O 1
ATOM 1934 N N . LYS A 1 244 ? 3.327 2.457 17.221 1.00 94.25 244 LYS A N 1
ATOM 1935 C CA . LYS A 1 244 ? 2.411 2.658 18.361 1.00 94.25 244 LYS A CA 1
ATOM 1936 C C . LYS A 1 244 ? 1.085 1.898 18.212 1.00 94.25 244 LYS A C 1
ATOM 1938 O O . LYS A 1 244 ? 0.493 1.489 19.208 1.00 94.25 244 LYS A O 1
ATOM 1943 N N . TRP A 1 245 ? 0.627 1.708 16.980 1.00 93.56 245 TRP A N 1
ATOM 1944 C CA . TRP A 1 245 ? -0.635 1.066 16.623 1.00 93.56 245 TRP A CA 1
ATOM 1945 C C . TRP A 1 245 ? -0.462 -0.356 16.085 1.00 93.56 245 TRP A C 1
ATOM 1947 O O . TRP A 1 245 ? -1.455 -0.970 15.701 1.00 93.56 245 TRP A O 1
ATOM 1957 N N . ARG A 1 246 ? 0.748 -0.934 16.143 1.00 93.69 246 ARG A N 1
ATOM 1958 C CA . ARG A 1 246 ? 1.042 -2.299 15.666 1.00 93.69 246 ARG A CA 1
ATOM 1959 C C . ARG A 1 246 ? 0.076 -3.360 16.183 1.00 93.69 246 ARG A C 1
ATOM 1961 O O . ARG A 1 246 ? -0.317 -4.249 15.446 1.00 93.69 246 ARG A O 1
ATOM 1968 N N . GLY A 1 247 ? -0.371 -3.236 17.437 1.00 91.44 247 GLY A N 1
ATOM 1969 C CA . GLY A 1 247 ? -1.313 -4.180 18.045 1.00 91.44 247 GLY A CA 1
ATOM 1970 C C . GLY A 1 247 ? -2.696 -4.191 17.385 1.00 91.44 247 GLY A C 1
ATOM 1971 O O . GLY A 1 247 ? -3.457 -5.137 17.599 1.00 91.44 247 GLY A O 1
ATOM 1972 N N . CYS A 1 248 ? -3.019 -3.159 16.598 1.00 91.88 248 CYS A N 1
ATOM 1973 C CA . CYS A 1 248 ? -4.253 -3.077 15.827 1.00 91.88 248 CYS A CA 1
ATOM 1974 C C . CYS A 1 248 ? -4.167 -3.798 14.479 1.00 91.88 248 CYS A C 1
ATOM 1976 O O . CYS A 1 248 ? -5.207 -4.142 13.923 1.00 91.88 248 CYS A O 1
ATOM 1978 N N . LEU A 1 249 ? -2.963 -4.038 13.956 1.00 94.12 249 LEU A N 1
ATOM 1979 C CA . LEU A 1 249 ? -2.770 -4.843 12.758 1.00 94.12 249 LEU A CA 1
ATOM 1980 C C . LEU A 1 249 ? -2.839 -6.318 13.162 1.00 94.12 249 LEU A C 1
ATOM 1982 O O . LEU A 1 249 ? -1.985 -6.821 13.886 1.00 94.12 249 LEU A O 1
ATOM 1986 N N . ASN A 1 250 ? -3.910 -6.994 12.763 1.00 94.06 250 ASN A N 1
ATOM 1987 C CA . ASN A 1 250 ? -4.182 -8.372 13.172 1.00 94.06 250 ASN A CA 1
ATOM 1988 C C . ASN A 1 250 ? -3.676 -9.409 12.176 1.00 94.06 250 ASN A C 1
ATOM 1990 O O . ASN A 1 250 ? -3.512 -10.565 12.551 1.00 94.06 250 ASN A O 1
ATOM 1994 N N . ASP A 1 251 ? -3.561 -9.024 10.910 1.00 96.25 251 ASP A N 1
ATOM 1995 C CA . ASP A 1 251 ? -3.201 -9.917 9.818 1.00 96.25 251 ASP A CA 1
ATOM 1996 C C . ASP A 1 251 ? -2.770 -9.066 8.621 1.00 96.25 251 ASP A C 1
ATOM 1998 O O . ASP A 1 251 ? -3.423 -8.062 8.326 1.00 96.25 251 ASP A O 1
ATOM 2002 N N . VAL A 1 252 ? -1.718 -9.481 7.925 1.00 97.50 252 VAL A N 1
ATOM 2003 C CA . VAL A 1 252 ? -1.366 -9.009 6.582 1.00 97.50 252 VAL A CA 1
ATOM 2004 C C . VAL A 1 252 ? -1.143 -10.243 5.736 1.00 97.50 252 VAL A C 1
ATOM 2006 O O . VAL A 1 252 ? -0.327 -11.095 6.087 1.00 97.50 252 VAL A O 1
ATOM 2009 N N . ARG A 1 253 ? -1.930 -10.386 4.671 1.00 96.31 253 ARG A N 1
ATOM 2010 C CA . ARG A 1 253 ? -1.977 -11.634 3.918 1.00 96.31 253 ARG A CA 1
ATOM 2011 C C . ARG A 1 253 ? -2.388 -11.422 2.473 1.00 96.31 253 ARG A C 1
ATOM 2013 O O . ARG A 1 253 ? -3.404 -10.777 2.210 1.00 96.31 253 ARG A O 1
ATOM 2020 N N . ASN A 1 254 ? -1.666 -12.067 1.566 1.00 95.38 254 ASN A N 1
ATOM 2021 C CA . ASN A 1 254 ? -2.026 -12.119 0.159 1.00 95.38 254 ASN A CA 1
ATOM 2022 C C . ASN A 1 254 ? -3.269 -13.007 -0.103 1.00 95.38 254 ASN A C 1
ATOM 2024 O O . ASN A 1 254 ? -3.467 -14.052 0.540 1.00 95.38 254 ASN A O 1
ATOM 2028 N N . LYS A 1 255 ? -4.102 -12.604 -1.069 1.00 95.25 255 LYS A N 1
ATOM 2029 C CA . LYS A 1 255 ? -5.276 -13.310 -1.596 1.00 95.25 255 LYS A CA 1
ATOM 2030 C C . LYS A 1 255 ? -5.068 -13.748 -3.044 1.00 95.25 255 LYS A C 1
ATOM 2032 O O . LYS A 1 255 ? -5.535 -13.109 -3.971 1.00 95.25 255 LYS A O 1
ATOM 2037 N N . ARG A 1 256 ? -4.478 -14.932 -3.219 1.00 89.25 256 ARG A N 1
ATOM 2038 C CA . ARG A 1 256 ? -4.288 -15.553 -4.544 1.00 89.25 256 ARG A CA 1
ATOM 2039 C C . ARG A 1 256 ? -5.570 -15.928 -5.293 1.00 89.25 256 ARG A C 1
ATOM 2041 O O . ARG A 1 256 ? -5.493 -16.291 -6.452 1.00 89.25 256 ARG A O 1
ATOM 2048 N N . SER A 1 257 ? -6.717 -15.941 -4.616 1.00 92.25 257 SER A N 1
ATOM 2049 C CA . SER A 1 257 ? -8.001 -16.204 -5.271 1.00 92.25 257 SER A CA 1
ATOM 2050 C C . SER A 1 257 ? -8.609 -14.955 -5.908 1.00 92.25 257 SER A C 1
ATOM 2052 O O . SER A 1 257 ? -9.630 -15.096 -6.563 1.00 92.25 257 SER A O 1
ATOM 2054 N N . ALA A 1 258 ? -8.043 -13.770 -5.651 1.00 92.88 258 ALA A N 1
ATOM 2055 C CA . ALA A 1 258 ? -8.421 -12.541 -6.336 1.00 92.88 258 ALA A CA 1
ATOM 2056 C C . ALA A 1 258 ? -7.728 -12.512 -7.702 1.00 92.88 258 ALA A C 1
ATOM 2058 O O . ALA A 1 258 ? -6.510 -12.714 -7.743 1.00 92.88 258 ALA A O 1
ATOM 2059 N N . ASP A 1 259 ? -8.461 -12.240 -8.779 1.00 92.06 259 ASP A N 1
ATOM 2060 C CA . ASP A 1 259 ? -7.888 -12.209 -10.128 1.00 92.06 259 ASP A CA 1
ATOM 2061 C C . ASP A 1 259 ? -8.449 -11.063 -10.984 1.00 92.06 259 ASP A C 1
ATOM 2063 O O . ASP A 1 259 ? -9.655 -10.889 -11.139 1.00 92.06 259 ASP A O 1
ATOM 2067 N N . VAL A 1 260 ? -7.534 -10.277 -11.554 1.00 92.31 260 VAL A N 1
ATOM 2068 C CA . VAL A 1 260 ? -7.798 -9.172 -12.499 1.00 92.31 260 VAL A CA 1
ATOM 2069 C C . VAL A 1 260 ? -6.812 -9.207 -13.676 1.00 92.31 260 VAL A C 1
ATOM 2071 O O . VAL A 1 260 ? -6.502 -8.174 -14.282 1.00 92.31 260 VAL A O 1
ATOM 2074 N N . GLY A 1 261 ? -6.230 -10.378 -13.961 1.00 90.50 261 GLY A N 1
ATOM 2075 C CA . GLY A 1 261 ? -5.189 -10.537 -14.977 1.00 90.50 261 GLY A CA 1
ATOM 2076 C C . GLY A 1 261 ? -3.922 -9.741 -14.648 1.00 90.50 261 GLY A C 1
ATOM 2077 O O . GLY A 1 261 ? -3.360 -9.074 -15.520 1.00 90.50 261 GLY A O 1
ATOM 2078 N N . SER A 1 262 ? -3.522 -9.735 -13.373 1.00 93.38 262 SER A N 1
ATOM 2079 C CA . SER A 1 262 ? -2.273 -9.131 -12.898 1.00 93.38 262 SER A CA 1
ATOM 2080 C C . SER A 1 262 ? -1.282 -10.223 -12.495 1.00 93.38 262 SER A C 1
ATOM 2082 O O . SER A 1 262 ? -1.679 -11.289 -12.035 1.00 93.38 262 SER A O 1
ATOM 2084 N N . ASP A 1 263 ? 0.008 -9.952 -12.664 1.00 93.88 263 ASP A N 1
ATOM 2085 C CA . ASP A 1 263 ? 1.114 -10.744 -12.113 1.00 93.88 263 ASP A CA 1
ATOM 2086 C C . ASP A 1 263 ? 1.347 -10.451 -10.615 1.00 93.88 263 ASP A C 1
ATOM 2088 O O . ASP A 1 263 ? 2.045 -11.194 -9.915 1.00 93.88 263 ASP A O 1
ATOM 2092 N N . HIS A 1 264 ? 0.697 -9.403 -10.100 1.00 96.44 264 HIS A N 1
ATOM 2093 C CA . HIS A 1 264 ? 0.561 -9.136 -8.676 1.00 96.44 264 HIS A CA 1
ATOM 2094 C C . HIS A 1 264 ? -0.752 -9.670 -8.111 1.00 96.44 264 HIS A C 1
ATOM 2096 O O . HIS A 1 264 ? -1.801 -9.703 -8.755 1.00 96.44 264 HIS A O 1
ATOM 2102 N N . HIS A 1 265 ? -0.715 -9.984 -6.827 1.00 96.31 265 HIS A N 1
ATOM 2103 C CA . HIS A 1 265 ? -1.845 -10.479 -6.070 1.00 96.31 265 HIS A CA 1
ATOM 2104 C C . HIS A 1 265 ? -2.292 -9.462 -5.013 1.00 96.31 265 HIS A C 1
ATOM 2106 O O . HIS A 1 265 ? -1.488 -8.716 -4.452 1.00 96.31 265 HIS A O 1
ATOM 2112 N N . LEU A 1 266 ? -3.585 -9.481 -4.691 1.00 97.81 266 LEU A N 1
ATOM 2113 C CA . LEU A 1 266 ? -4.189 -8.581 -3.714 1.00 97.81 266 LEU A CA 1
ATOM 2114 C C . LEU A 1 266 ? -3.654 -8.821 -2.289 1.00 97.81 266 LEU A C 1
ATOM 2116 O O . LEU A 1 266 ? -3.979 -9.822 -1.637 1.00 97.81 266 LEU A O 1
ATOM 2120 N N . LEU A 1 267 ? -2.917 -7.849 -1.747 1.00 98.38 267 LEU A N 1
ATOM 2121 C CA . LEU A 1 267 ? -2.451 -7.862 -0.362 1.00 98.38 267 LEU A CA 1
ATOM 2122 C C . LEU A 1 267 ? -3.478 -7.195 0.555 1.00 98.38 267 LEU A C 1
ATOM 2124 O O . LEU A 1 267 ? -3.813 -6.031 0.360 1.00 98.38 267 LEU A O 1
ATOM 2128 N N . ILE A 1 268 ? -3.952 -7.902 1.588 1.00 98.25 268 ILE A N 1
ATOM 2129 C CA . ILE A 1 268 ? -4.953 -7.380 2.533 1.00 98.25 268 ILE A CA 1
ATOM 2130 C C . ILE A 1 268 ? -4.373 -7.247 3.938 1.00 98.25 268 ILE A C 1
ATOM 2132 O O . ILE A 1 268 ? -3.874 -8.219 4.507 1.00 98.25 268 ILE A O 1
ATOM 2136 N N . GLY A 1 269 ? -4.554 -6.071 4.537 1.00 97.38 269 GLY A N 1
ATOM 2137 C CA . GLY A 1 269 ? -4.345 -5.797 5.953 1.00 97.38 269 GLY A CA 1
ATOM 2138 C C . GLY A 1 269 ? -5.669 -5.789 6.719 1.00 97.38 269 GLY A C 1
ATOM 2139 O O . GLY A 1 269 ? -6.606 -5.070 6.368 1.00 97.38 269 GLY A O 1
ATOM 2140 N N . LYS A 1 270 ? -5.760 -6.572 7.799 1.00 95.50 270 LYS A N 1
ATOM 2141 C CA . LYS A 1 270 ? -6.894 -6.532 8.734 1.00 95.50 270 LYS A CA 1
ATOM 2142 C C . LYS A 1 270 ? -6.538 -5.689 9.941 1.00 95.50 270 LYS A C 1
ATOM 2144 O O . LYS A 1 270 ? -5.649 -6.045 10.716 1.00 95.50 270 LYS A O 1
ATOM 2149 N N . ILE A 1 271 ? -7.293 -4.620 10.147 1.00 91.31 271 ILE A N 1
ATOM 2150 C CA . ILE A 1 271 ? -7.045 -3.655 11.208 1.00 91.31 271 ILE A CA 1
ATOM 2151 C C . ILE A 1 271 ? -8.233 -3.643 12.160 1.00 91.31 271 ILE A C 1
ATOM 2153 O O . ILE A 1 271 ? -9.375 -3.428 11.765 1.00 91.31 271 ILE A O 1
ATOM 2157 N N . LYS A 1 272 ? -7.978 -3.869 13.444 1.00 87.69 272 LYS A N 1
ATOM 2158 C CA . LYS A 1 272 ? -8.989 -3.796 14.499 1.00 87.69 272 LYS A CA 1
ATOM 2159 C C . LYS A 1 272 ? -8.392 -3.096 15.702 1.00 87.69 272 LYS A C 1
ATOM 2161 O O . LYS A 1 272 ? -7.324 -3.479 16.164 1.00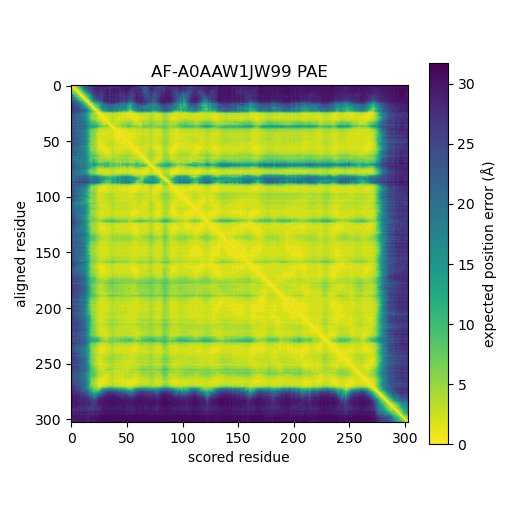 87.69 272 LYS A O 1
ATOM 2166 N N . LEU A 1 273 ? -9.095 -2.113 16.248 1.00 77.81 273 LEU A N 1
ATOM 2167 C CA . LEU A 1 273 ? -8.678 -1.430 17.464 1.00 77.81 273 LEU A CA 1
ATOM 2168 C C . LEU A 1 273 ? -8.455 -2.436 18.586 1.00 77.81 273 LEU A C 1
ATOM 2170 O O . LEU A 1 273 ? -9.367 -3.160 18.993 1.00 77.81 273 LEU A O 1
ATOM 2174 N N . LYS A 1 274 ? -7.245 -2.401 19.134 1.00 68.25 274 LYS A N 1
ATOM 2175 C CA . LYS A 1 274 ? -6.935 -2.953 20.444 1.00 68.25 274 LYS A CA 1
ATOM 2176 C C . LYS A 1 274 ? -6.512 -1.801 21.333 1.00 68.25 274 LYS A C 1
ATOM 2178 O O . LYS A 1 274 ? -5.410 -1.276 21.207 1.00 68.25 274 LYS A O 1
ATOM 2183 N N . LEU A 1 275 ? -7.415 -1.390 22.215 1.00 62.69 275 LEU A N 1
ATOM 2184 C CA . LEU A 1 275 ? -7.064 -0.479 23.293 1.00 62.69 275 LEU A CA 1
ATOM 2185 C C . LEU A 1 275 ? -6.359 -1.305 24.364 1.00 62.69 275 LEU A C 1
ATOM 2187 O O . LEU A 1 275 ? -6.929 -2.255 24.901 1.00 62.69 275 LEU A O 1
ATOM 2191 N N . SER A 1 276 ? -5.110 -0.967 24.662 1.00 54.25 276 SER A N 1
ATOM 2192 C CA . SER A 1 276 ? -4.441 -1.492 25.842 1.00 54.25 276 SER A CA 1
ATOM 2193 C C . SER A 1 276 ? -5.179 -0.966 27.071 1.00 54.25 276 SER A C 1
ATOM 2195 O O . SER A 1 276 ? -5.238 0.240 27.311 1.00 54.25 276 SER A O 1
ATOM 2197 N N . ALA A 1 277 ? -5.775 -1.869 27.851 1.00 51.38 277 ALA A N 1
ATOM 2198 C CA . ALA A 1 277 ? -6.299 -1.507 29.157 1.00 51.38 277 ALA A CA 1
ATOM 2199 C C . ALA A 1 277 ? -5.138 -0.950 29.989 1.00 51.38 277 ALA A C 1
ATOM 2201 O O . ALA A 1 277 ? -4.090 -1.593 30.108 1.00 51.38 277 ALA A O 1
ATOM 2202 N N . VAL A 1 278 ? -5.309 0.242 30.565 1.00 50.97 278 VAL A N 1
ATOM 2203 C CA . VAL A 1 278 ? -4.374 0.737 31.574 1.00 50.97 278 VAL A CA 1
ATOM 2204 C C . VAL A 1 278 ? -4.364 -0.311 32.678 1.00 50.97 278 VAL A C 1
ATOM 2206 O O . VAL A 1 278 ? -5.385 -0.522 33.336 1.00 50.97 278 VAL A O 1
ATOM 2209 N N . LYS A 1 279 ? -3.228 -0.993 32.878 1.00 49.22 279 LYS A N 1
ATOM 2210 C CA . LYS A 1 279 ? -3.019 -1.793 34.083 1.00 49.22 279 LYS A CA 1
ATOM 2211 C C . LYS A 1 279 ? -3.126 -0.807 35.240 1.00 49.22 279 LYS A C 1
ATOM 2213 O O . LYS A 1 279 ? -2.158 -0.110 35.540 1.00 49.22 279 LYS A O 1
ATOM 2218 N N . ARG A 1 280 ? -4.301 -0.702 35.875 1.00 47.69 280 ARG A N 1
ATOM 2219 C CA . ARG A 1 280 ? -4.386 -0.116 37.213 1.00 47.69 280 ARG A CA 1
ATOM 2220 C C . ARG A 1 280 ? -3.341 -0.886 38.001 1.00 47.69 280 ARG A C 1
ATOM 2222 O O . ARG A 1 280 ? -3.471 -2.104 38.122 1.00 47.69 280 ARG A O 1
ATOM 2229 N N . LYS A 1 281 ? -2.276 -0.212 38.459 1.00 48.03 281 LYS A N 1
ATOM 2230 C CA . LYS A 1 281 ? -1.429 -0.778 39.509 1.00 48.03 281 LYS A CA 1
ATOM 2231 C C . LYS A 1 281 ? -2.430 -1.202 40.566 1.00 48.03 281 LYS A C 1
ATOM 2233 O O . LYS A 1 281 ? -3.112 -0.338 41.117 1.00 48.03 281 LYS A O 1
ATOM 2238 N N . ALA A 1 282 ? -2.620 -2.508 40.746 1.00 51.22 282 ALA A N 1
ATOM 2239 C CA . ALA A 1 282 ? -3.381 -2.981 41.875 1.00 51.22 282 ALA A CA 1
ATOM 2240 C C . ALA A 1 282 ? -2.676 -2.330 43.059 1.00 51.22 282 ALA A C 1
ATOM 2242 O O . ALA A 1 282 ? -1.497 -2.601 43.297 1.00 51.22 282 ALA A O 1
ATOM 2243 N N . GLN A 1 283 ? -3.336 -1.376 43.720 1.00 52.94 283 GLN A N 1
ATOM 2244 C CA . GLN A 1 283 ? -2.926 -1.025 45.060 1.00 52.94 283 GLN A CA 1
ATOM 2245 C C . GLN A 1 283 ? -2.984 -2.363 45.774 1.00 52.94 283 GLN A C 1
ATOM 2247 O O . GLN A 1 283 ? -4.070 -2.899 45.999 1.00 52.94 283 GLN A O 1
ATOM 2252 N N . PHE A 1 284 ? -1.821 -2.955 46.036 1.00 51.34 284 PHE A N 1
ATOM 2253 C CA . PHE A 1 284 ? -1.716 -3.993 47.032 1.00 51.34 284 PHE A CA 1
ATOM 2254 C C . PHE A 1 284 ? -2.240 -3.326 48.298 1.00 51.34 284 PHE A C 1
ATOM 2256 O O . PHE A 1 284 ? -1.509 -2.633 49.003 1.00 51.34 284 PHE A O 1
ATOM 2263 N N . ARG A 1 285 ? -3.541 -3.476 48.569 1.00 53.69 285 ARG A N 1
ATOM 2264 C CA . ARG A 1 285 ? -4.065 -3.346 49.916 1.00 53.69 285 ARG A CA 1
ATOM 2265 C C . ARG A 1 285 ? -3.317 -4.427 50.664 1.00 53.69 285 ARG A C 1
ATOM 2267 O O . ARG A 1 285 ? -3.682 -5.598 50.592 1.00 53.69 285 ARG A O 1
ATOM 2274 N N . LYS A 1 286 ? -2.196 -4.037 51.275 1.00 48.62 286 LYS A N 1
ATOM 2275 C CA . LYS A 1 286 ? -1.422 -4.854 52.198 1.00 48.62 286 LYS A CA 1
ATOM 2276 C C . LYS A 1 286 ? -2.472 -5.391 53.163 1.00 48.62 286 LYS A C 1
ATOM 2278 O O . LYS A 1 286 ? -3.047 -4.610 53.921 1.00 48.62 286 LYS A O 1
ATOM 2283 N N . ARG A 1 287 ? -2.851 -6.669 53.034 1.00 57.81 287 ARG A N 1
ATOM 2284 C CA . ARG A 1 287 ? -3.791 -7.288 53.971 1.00 57.81 287 ARG A CA 1
ATOM 2285 C C . ARG A 1 287 ? -3.170 -7.042 55.339 1.00 57.81 287 ARG A C 1
ATOM 2287 O O . ARG A 1 287 ? -2.061 -7.518 55.580 1.00 57.81 287 ARG A O 1
ATOM 2294 N N . LYS A 1 288 ? -3.823 -6.244 56.192 1.00 59.66 288 LYS A N 1
ATOM 2295 C CA . LYS A 1 288 ? -3.443 -6.159 57.603 1.00 59.66 288 LYS A CA 1
ATOM 2296 C C . LYS A 1 288 ? -3.583 -7.581 58.135 1.00 59.66 288 LYS A C 1
ATOM 2298 O O . LYS A 1 288 ? -4.693 -8.064 58.328 1.00 59.66 288 LYS A O 1
ATOM 2303 N N . ARG A 1 289 ? -2.461 -8.285 58.270 1.00 58.19 289 ARG A N 1
ATOM 2304 C CA . ARG A 1 289 ? -2.400 -9.519 59.042 1.00 58.19 289 ARG A CA 1
ATOM 2305 C C . ARG A 1 289 ? -2.484 -9.073 60.491 1.00 58.19 289 ARG A C 1
ATOM 2307 O O . ARG A 1 289 ? -1.530 -8.508 61.015 1.00 58.19 289 ARG A O 1
ATOM 2314 N N . TYR A 1 290 ? -3.654 -9.247 61.088 1.00 64.50 290 TYR A N 1
ATOM 2315 C CA . TYR A 1 290 ? -3.788 -9.135 62.529 1.00 64.50 290 TYR A CA 1
ATOM 2316 C C . TYR A 1 290 ? -3.027 -10.307 63.135 1.00 64.50 290 TYR A C 1
ATOM 2318 O O . TYR A 1 290 ? -3.228 -11.456 62.737 1.00 64.50 290 TYR A O 1
ATOM 2326 N N . ASN A 1 291 ? -2.091 -10.000 64.026 1.00 60.53 291 ASN A N 1
ATOM 2327 C CA . ASN A 1 291 ? -1.370 -11.024 64.754 1.00 60.53 291 ASN A CA 1
ATOM 2328 C C . ASN A 1 291 ? -2.348 -11.639 65.762 1.00 60.53 291 ASN A C 1
ATOM 2330 O O . ASN A 1 291 ? -2.693 -11.022 66.765 1.00 60.53 291 ASN A O 1
ATOM 2334 N N . VAL A 1 292 ? -2.862 -12.828 65.456 1.00 61.00 292 VAL A N 1
ATOM 2335 C CA . VAL A 1 292 ? -3.851 -13.510 66.308 1.00 61.00 292 VAL A CA 1
ATOM 2336 C C . VAL A 1 292 ? -3.219 -13.984 67.623 1.00 61.00 292 VAL A C 1
ATOM 2338 O O . VAL A 1 292 ? -3.921 -14.206 68.599 1.00 61.00 292 VAL A O 1
ATOM 2341 N N . VAL A 1 293 ? -1.883 -14.056 67.687 1.00 59.50 293 VAL A N 1
ATOM 2342 C CA . VAL A 1 293 ? -1.137 -14.451 68.892 1.00 59.50 293 VAL A CA 1
ATOM 2343 C C . VAL A 1 293 ? -1.215 -13.376 69.982 1.00 59.50 293 VAL A C 1
ATOM 2345 O O . VAL A 1 293 ? -1.248 -13.697 71.163 1.00 59.50 293 VAL A O 1
ATOM 2348 N N . THR A 1 294 ? -1.337 -12.095 69.614 1.00 55.44 294 THR A N 1
ATOM 2349 C CA . THR A 1 294 ? -1.504 -11.000 70.590 1.00 55.44 294 THR A CA 1
ATOM 2350 C C . THR A 1 294 ? -2.912 -10.907 71.190 1.00 55.44 294 THR A C 1
ATOM 2352 O O . THR A 1 294 ? -3.121 -10.097 72.084 1.00 55.44 294 THR A O 1
ATOM 2355 N N . LEU A 1 295 ? -3.868 -11.724 70.731 1.00 54.00 295 LEU A N 1
ATOM 2356 C CA . LEU A 1 295 ? -5.238 -11.773 71.264 1.00 54.00 295 LEU A CA 1
ATOM 2357 C C . LEU A 1 295 ? -5.436 -12.838 72.358 1.00 54.00 295 LEU A C 1
ATOM 2359 O O . LEU A 1 295 ? -6.516 -12.899 72.932 1.00 54.00 295 LEU A O 1
ATOM 2363 N N . HIS A 1 296 ? -4.416 -13.647 72.668 1.00 55.56 296 HIS A N 1
ATOM 2364 C CA . HIS A 1 296 ? -4.516 -14.726 73.663 1.00 55.56 296 HIS A CA 1
ATOM 2365 C C . HIS A 1 296 ? -3.851 -14.437 75.014 1.00 55.56 296 HIS A C 1
ATOM 2367 O O . HIS A 1 296 ? -3.853 -15.304 75.881 1.00 55.56 296 HIS A O 1
ATOM 2373 N N . ASN A 1 297 ? -3.346 -13.222 75.241 1.00 47.94 297 ASN A N 1
ATOM 2374 C CA . ASN A 1 297 ? -2.873 -12.829 76.566 1.00 47.94 297 ASN A CA 1
ATOM 2375 C C . ASN A 1 297 ? -3.928 -11.967 77.265 1.00 47.94 297 ASN A C 1
ATOM 2377 O O . ASN A 1 297 ? -3.942 -10.746 77.129 1.00 47.94 297 ASN A O 1
ATOM 2381 N N . GLU A 1 298 ? -4.782 -12.615 78.058 1.00 55.97 298 GLU A N 1
ATOM 2382 C CA . GLU A 1 298 ? -5.740 -11.985 78.981 1.00 55.97 298 GLU A CA 1
ATOM 2383 C C . GLU A 1 298 ? -5.080 -11.254 80.170 1.00 55.97 298 GLU A C 1
ATOM 2385 O O . GLU A 1 298 ? -5.756 -10.872 81.119 1.00 55.97 298 GLU A O 1
ATOM 2390 N N . THR A 1 299 ? -3.768 -11.014 80.160 1.00 53.69 299 THR A N 1
ATOM 2391 C CA . THR A 1 299 ? -3.055 -10.489 81.33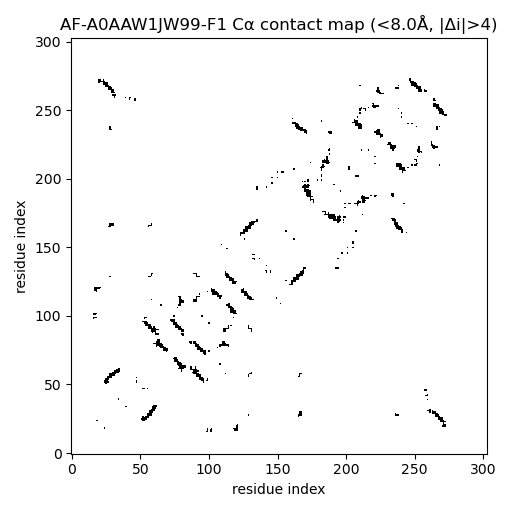5 1.00 53.69 299 THR A CA 1
ATOM 2392 C C . THR A 1 299 ? -2.655 -9.023 81.288 1.00 53.69 299 THR A C 1
ATOM 2394 O O . THR A 1 299 ? -1.985 -8.597 82.215 1.00 53.69 299 THR A O 1
ATOM 2397 N N . ASN A 1 300 ? -3.094 -8.207 80.320 1.00 52.12 300 ASN A N 1
ATOM 2398 C CA . ASN A 1 300 ? -2.851 -6.751 80.385 1.00 52.12 300 ASN A CA 1
ATOM 2399 C C . ASN A 1 300 ? -4.053 -5.878 79.984 1.00 52.12 300 ASN A C 1
ATOM 2401 O O . ASN A 1 300 ? -3.899 -4.812 79.391 1.00 52.12 300 ASN A O 1
ATOM 2405 N N . ALA A 1 301 ? -5.263 -6.279 80.375 1.00 50.56 301 ALA A N 1
ATOM 2406 C CA . ALA A 1 301 ? -6.374 -5.340 80.498 1.00 50.56 301 ALA A CA 1
ATOM 2407 C C . ALA A 1 301 ? -6.398 -4.768 81.926 1.00 50.56 301 ALA A C 1
ATOM 2409 O O . ALA A 1 301 ? -7.108 -5.303 82.774 1.00 50.56 301 ALA A O 1
ATOM 2410 N N . LYS A 1 302 ? -5.586 -3.728 82.191 1.00 43.25 302 LYS A N 1
ATOM 2411 C CA . LYS A 1 302 ? -5.809 -2.658 83.199 1.00 43.25 302 LYS A CA 1
ATOM 2412 C C . LYS A 1 302 ? -4.568 -1.763 83.375 1.00 43.25 302 LYS A C 1
ATOM 2414 O O . LYS A 1 302 ? -3.724 -2.038 84.224 1.00 43.25 302 LYS A O 1
ATOM 2419 N N . LYS A 1 303 ? -4.508 -0.665 82.621 1.00 38.62 303 LYS A N 1
ATOM 2420 C CA . LYS A 1 303 ? -4.542 0.739 83.085 1.00 38.62 303 LYS A CA 1
ATOM 2421 C C . LYS A 1 303 ? -4.246 1.670 81.917 1.00 38.62 303 LYS A C 1
ATOM 2423 O O . LYS A 1 303 ? -3.285 1.382 81.175 1.00 38.62 303 LYS A O 1
#

Solvent-accessible surface area (backbone atoms only — not comparable to full-atom values): 16560 Å² total; per-residue (Å²): 135,89,85,85,79,86,80,80,81,86,74,88,86,84,69,94,59,56,39,48,31,86,48,78,37,29,37,34,28,31,47,43,75,53,51,81,52,68,68,55,52,55,44,52,50,50,48,37,59,74,70,56,38,38,33,38,28,35,19,25,32,37,47,64,34,67,53,74,47,77,45,95,87,51,29,38,38,38,38,16,17,45,55,84,91,49,85,62,75,46,8,26,34,39,39,28,28,50,68,44,50,71,16,57,71,49,71,46,70,75,42,31,36,32,36,37,38,31,33,41,35,83,84,48,38,34,38,37,35,34,34,44,48,61,55,71,88,50,63,66,65,65,42,52,55,49,54,52,52,50,51,56,51,60,72,67,50,64,90,79,46,44,46,32,44,32,24,39,45,45,20,24,56,14,30,78,28,84,100,36,64,88,33,34,30,70,42,28,49,69,68,62,43,72,42,12,50,56,52,48,54,51,24,60,77,64,46,25,24,43,36,52,14,64,46,96,65,60,64,84,32,52,42,25,34,41,42,97,86,68,80,50,73,39,32,26,58,45,44,28,31,30,46,95,51,44,77,19,56,75,46,47,42,34,36,80,86,55,78,72,88,40,58,40,32,41,34,35,40,35,34,30,68,60,81,79,74,78,78,70,75,73,76,75,73,72,74,81,76,74,68,69,74,75,75,70,64,89,82,74,90,82,134

Organism: Popillia japonica (NCBI:txid7064)

Secondary structure (DSSP, 8-state):
------------------B-TTSPEEEEEEE-S---SHHHHHHHHHHHHHTT-SEEEEE-----SEEEEE-TTS-EEEEE---TTS--S--EEEEE-HHHHTTEEEEEEEETTEEEEEE-BSSS-EEEEEEEPPPTTS-HHHHHHHHHHHHHHHHTSPTTPEEEEEEE------S--TT-TTT--TT--S---HHHHHHHHHHHHTTEEEGGGTS---GGGT--EE-TTS--EE--EEEEEEGGGGGGEEEEEEETT--SS-SB-EEEEEE---PPP--------------GGGGS-TT----

Foldseek 3Di:
DDDDDDPDDDDDLPDPQAPELQPKAKEWEWELLEQPDVVLVVLVVVLCVVVVHQKYKYKLHLDAAWDWDADPQQKIKGKAAHHPPDDSRIIMIMIGHNRQVSQWDDKDHLHRFWIWTWGGHPPAIAIEIEGDADALPDDVVSRVVRLVSVLVVLVPPDPPHKYKYWYQQNWQLAQDCVVNVQAAARQGDDDGGPSNVSVSVSCVVNQKHWQLRHDNDDVQFSFFAADPVRPDTGRRTTIIIRSVQVVQFPHWTWDPVRDSPDRGTMIMTIGHDDDDDPPPPPPPPVPPPDPVVVVPPPPPPDD